Protein AF-A0A6B2LB15-F1 (afdb_monomer_lite)

Secondary structure (DSSP, 8-state):
--HHHHHHHHHHHHHTT----EE-SS-HHHHHHHHHHHHT--EE-S-GGGG-EEETTEEE---EESEEEEETTEEEEEPPPGGGS--S----EEP-SSPPPEESS---GGGHHHH-EEE-----TTHHHH--HHHHTHHHHHHHHHHTT--S-EEEEEEEEETTTTEEEEEEEEE---GGGGGGGG-HHHHHHHHHTT--PPTT--HHHHHHHHHHHHHHHHHHHHT--

Radius of gyration: 19.96 Å; chains: 1; bounding box: 50×43×58 Å

pLDDT: mean 91.08, std 9.0, range [46.91, 98.5]

Sequence (229 aa):
MPQAYSTIIGDIFRRLGVPVHYSFEADCDDSIFSFAYAYGGVILSEDTDMMSFVYQKKVVSVPLFADYQISSGKLVLVPPELSLVPKGPKRQKEIILPPPRTSEVPQTLLDVVSSKEYIRGSPSPLTKRLGNLHILVRPLRQAAYARLGVEGVVVEEFPVWNDETQQVEWRRSEVPPDEEMEGLLEDPEGAVEFFSKEVVRPEGVSEEQWGNHVWALKAIVFEIVSAVS

Structure (mmCIF, N/CA/C/O backbone):
data_AF-A0A6B2LB15-F1
#
_entry.id   AF-A0A6B2LB15-F1
#
loop_
_atom_site.group_PDB
_atom_site.id
_atom_site.type_symbol
_atom_site.label_atom_id
_atom_site.label_alt_id
_atom_site.label_comp_id
_atom_site.label_asym_id
_atom_site.label_entity_id
_atom_site.label_seq_id
_atom_site.pdbx_PDB_ins_code
_atom_site.Cartn_x
_atom_site.Cartn_y
_atom_site.Cartn_z
_atom_site.occupancy
_atom_site.B_iso_or_eq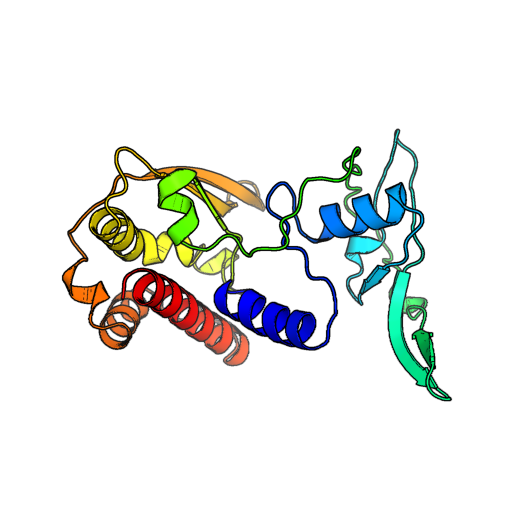uiv
_atom_site.auth_seq_id
_atom_site.auth_comp_id
_atom_site.auth_asym_id
_atom_site.auth_atom_id
_atom_site.pdbx_PDB_model_num
ATOM 1 N N . MET A 1 1 ? 0.429 4.415 -2.360 1.00 73.62 1 MET A N 1
ATOM 2 C CA . MET A 1 1 ? -0.933 4.474 -2.938 1.00 73.62 1 MET A CA 1
ATOM 3 C C . MET A 1 1 ? -1.894 3.732 -2.014 1.00 73.62 1 MET A C 1
ATOM 5 O O . MET A 1 1 ? -1.457 2.719 -1.476 1.00 73.62 1 MET A O 1
ATOM 9 N N . PRO A 1 2 ? -3.130 4.210 -1.773 1.00 81.06 2 PRO A N 1
ATOM 10 C CA . PRO A 1 2 ? -4.142 3.445 -1.038 1.00 81.06 2 PRO A CA 1
ATOM 11 C C . PRO A 1 2 ? -4.466 2.133 -1.748 1.00 81.06 2 PRO A C 1
ATOM 13 O O . PRO A 1 2 ? -4.444 2.074 -2.981 1.00 81.06 2 PRO A O 1
ATOM 16 N N . GLN A 1 3 ? -4.769 1.087 -0.988 1.00 82.31 3 GLN A N 1
ATOM 17 C CA . GLN A 1 3 ? -4.882 -0.252 -1.541 1.00 82.31 3 GLN A CA 1
ATOM 18 C C . GLN A 1 3 ? -6.150 -0.431 -2.378 1.00 82.31 3 GLN A C 1
ATOM 20 O O . GLN A 1 3 ? -6.078 -1.048 -3.441 1.00 82.31 3 GLN A O 1
ATOM 25 N N . ALA A 1 4 ? -7.288 0.120 -1.949 1.00 82.12 4 ALA A N 1
ATOM 26 C CA . ALA A 1 4 ? -8.538 0.021 -2.705 1.00 82.12 4 ALA A CA 1
ATOM 27 C C . ALA A 1 4 ? -8.378 0.473 -4.171 1.00 82.12 4 ALA A C 1
ATOM 29 O O . ALA A 1 4 ? -8.896 -0.163 -5.088 1.00 82.12 4 ALA A O 1
ATOM 30 N N . TYR A 1 5 ? -7.583 1.519 -4.413 1.00 83.75 5 TYR A N 1
ATOM 31 C CA . TYR A 1 5 ? -7.289 1.992 -5.765 1.00 83.75 5 TYR A CA 1
ATOM 32 C C . TYR A 1 5 ? -6.433 0.993 -6.567 1.00 83.75 5 TYR A C 1
ATOM 34 O O . TYR A 1 5 ? -6.734 0.732 -7.733 1.00 83.75 5 TYR A O 1
ATOM 42 N N . SER A 1 6 ? -5.430 0.361 -5.940 1.00 85.50 6 SER A N 1
ATOM 43 C CA . SER A 1 6 ? -4.664 -0.740 -6.553 1.00 85.50 6 SER A CA 1
ATOM 44 C C . SER A 1 6 ? -5.572 -1.901 -6.961 1.00 85.50 6 SER A C 1
ATOM 46 O O . SER A 1 6 ? -5.396 -2.489 -8.028 1.00 85.50 6 SER A O 1
ATOM 48 N N . THR A 1 7 ? -6.558 -2.230 -6.123 1.00 86.75 7 THR A N 1
ATOM 49 C CA . THR A 1 7 ? -7.531 -3.292 -6.394 1.00 86.75 7 THR A CA 1
ATOM 50 C C . THR A 1 7 ? -8.414 -2.946 -7.589 1.00 86.75 7 THR A C 1
ATOM 52 O O . THR A 1 7 ? -8.540 -3.766 -8.491 1.00 86.75 7 THR A O 1
ATOM 55 N N . ILE A 1 8 ? -8.949 -1.721 -7.663 1.00 89.00 8 ILE A N 1
ATOM 56 C CA . ILE A 1 8 ? -9.785 -1.276 -8.794 1.00 89.00 8 ILE A CA 1
ATOM 57 C C . ILE A 1 8 ? -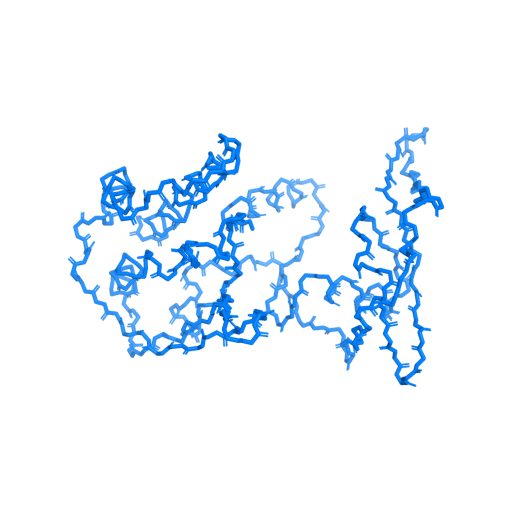9.023 -1.373 -10.120 1.00 89.00 8 ILE A C 1
ATOM 59 O O . ILE A 1 8 ? -9.550 -1.902 -11.099 1.00 89.00 8 ILE A O 1
ATOM 63 N N . ILE A 1 9 ? -7.777 -0.893 -10.164 1.00 90.31 9 ILE A N 1
ATOM 64 C CA . ILE A 1 9 ? -6.942 -0.999 -11.369 1.00 90.31 9 ILE A CA 1
ATOM 65 C C . ILE A 1 9 ? -6.701 -2.468 -11.724 1.00 90.31 9 ILE A C 1
ATOM 67 O O . ILE A 1 9 ? -6.870 -2.860 -12.880 1.00 90.31 9 ILE A O 1
ATOM 71 N N . GLY A 1 10 ? -6.345 -3.289 -10.735 1.00 92.00 10 GLY A N 1
ATOM 72 C CA . GLY A 1 10 ? -6.135 -4.717 -10.941 1.00 92.00 10 GLY A CA 1
ATOM 73 C C . GLY A 1 10 ? -7.377 -5.419 -11.494 1.00 92.00 10 GLY A C 1
ATOM 74 O O . GLY A 1 10 ? -7.271 -6.216 -12.420 1.00 92.00 10 GLY A O 1
ATOM 75 N N . ASP A 1 11 ? -8.569 -5.077 -11.009 1.00 91.00 11 ASP A N 1
ATOM 76 C CA . ASP A 1 11 ? -9.837 -5.621 -11.501 1.00 91.00 11 ASP A CA 1
ATOM 77 C C . ASP A 1 11 ? -10.094 -5.278 -12.964 1.00 91.00 11 ASP A C 1
ATOM 79 O O . ASP A 1 11 ? -10.548 -6.138 -13.723 1.00 91.00 11 ASP A O 1
ATOM 83 N N . ILE A 1 12 ? -9.792 -4.045 -13.377 1.00 94.75 12 ILE A N 1
ATOM 84 C CA . ILE A 1 12 ? -9.913 -3.625 -14.777 1.00 94.75 12 ILE A CA 1
ATOM 85 C C . ILE A 1 12 ? -9.016 -4.501 -15.659 1.00 94.75 12 ILE A C 1
ATOM 87 O O . ILE A 1 12 ? -9.492 -5.057 -16.648 1.00 94.75 12 ILE A O 1
ATOM 91 N N . PHE A 1 13 ? -7.752 -4.693 -15.277 1.00 94.44 13 PHE A N 1
ATOM 92 C CA . PHE A 1 13 ? -6.818 -5.544 -16.018 1.00 94.44 13 PHE A CA 1
ATOM 93 C C . PHE A 1 13 ? -7.255 -7.012 -16.053 1.00 94.44 13 PHE A C 1
ATOM 95 O O . PHE A 1 13 ? -7.300 -7.612 -17.129 1.00 94.44 13 PHE A O 1
ATOM 102 N N . ARG A 1 14 ? -7.671 -7.575 -14.914 1.00 93.88 14 ARG A N 1
ATOM 103 C CA . ARG A 1 14 ? -8.153 -8.962 -14.836 1.00 93.88 14 ARG A CA 1
ATOM 104 C C . ARG A 1 14 ? -9.385 -9.193 -15.709 1.00 93.88 14 ARG A C 1
ATOM 106 O O . ARG A 1 14 ? -9.457 -10.203 -16.404 1.00 93.88 14 ARG A O 1
ATOM 113 N N . ARG A 1 15 ? -10.325 -8.240 -15.753 1.00 94.69 15 ARG A N 1
ATOM 114 C CA . ARG A 1 15 ? -11.504 -8.295 -16.646 1.00 94.69 15 ARG A CA 1
ATOM 115 C C . ARG A 1 15 ? -11.133 -8.274 -18.128 1.00 94.69 15 ARG A C 1
ATOM 117 O O . ARG A 1 15 ? -11.892 -8.789 -18.943 1.00 94.69 15 ARG A O 1
ATOM 124 N N . LEU A 1 16 ? -9.979 -7.710 -18.472 1.00 95.06 16 LEU A N 1
ATOM 125 C CA . LEU A 1 16 ? -9.418 -7.720 -19.824 1.00 95.06 16 LEU A CA 1
ATOM 126 C C . LEU A 1 16 ? -8.530 -8.950 -20.096 1.00 95.06 16 LEU A C 1
ATOM 128 O O . LEU A 1 16 ? -7.918 -9.035 -21.158 1.00 95.06 16 LEU A O 1
ATOM 132 N N . GLY A 1 17 ? -8.462 -9.908 -19.165 1.00 95.06 17 GLY A N 1
ATOM 133 C CA . GLY A 1 17 ? -7.661 -11.126 -19.299 1.00 95.06 17 GLY A CA 1
ATOM 134 C C . GLY A 1 17 ? -6.167 -10.929 -19.036 1.00 95.06 17 GLY A C 1
ATOM 135 O O . GLY A 1 17 ? -5.374 -11.794 -19.400 1.00 95.06 17 GLY A O 1
ATOM 136 N N . VAL A 1 18 ? -5.772 -9.809 -18.423 1.00 93.44 18 VAL A N 1
ATOM 137 C CA . VAL A 1 18 ? -4.382 -9.538 -18.043 1.00 93.44 18 VAL A CA 1
ATOM 138 C C . VAL A 1 18 ? -4.134 -10.074 -16.625 1.00 93.44 18 VAL A C 1
ATOM 140 O O . VAL A 1 18 ? -4.847 -9.668 -15.703 1.00 93.44 18 VAL A O 1
ATOM 143 N N . PRO A 1 19 ? -3.146 -10.966 -16.420 1.00 94.56 19 PRO A N 1
ATOM 144 C CA . PRO A 1 19 ? -2.756 -11.416 -15.087 1.00 94.56 19 PRO A CA 1
ATOM 145 C C . PRO A 1 19 ? -2.252 -10.252 -14.233 1.00 94.56 19 PRO A C 1
ATOM 147 O O . PRO A 1 19 ? -1.465 -9.427 -14.698 1.00 94.56 19 PRO A O 1
ATOM 150 N N . VAL A 1 20 ? -2.688 -10.199 -12.977 1.00 94.56 20 VAL A N 1
ATOM 151 C CA . VAL A 1 20 ? -2.282 -9.171 -12.013 1.00 94.56 20 VAL A CA 1
ATOM 152 C C . VAL A 1 20 ? -1.777 -9.865 -10.764 1.00 94.56 20 VAL A C 1
ATOM 154 O O . VAL A 1 20 ? -2.454 -10.739 -10.231 1.00 94.56 20 VAL A O 1
ATOM 157 N N . HIS A 1 21 ? -0.605 -9.444 -10.299 1.00 94.12 21 HIS A N 1
ATOM 158 C CA . HIS A 1 21 ? 0.006 -9.932 -9.072 1.00 94.12 21 HIS A CA 1
ATOM 159 C C . HIS A 1 21 ? 0.232 -8.771 -8.101 1.00 94.12 21 HIS A C 1
ATOM 161 O O . HIS A 1 21 ? 0.647 -7.684 -8.499 1.00 94.12 21 HIS A O 1
ATOM 167 N N . TYR A 1 22 ? -0.016 -9.028 -6.823 1.00 90.69 22 TYR A N 1
ATOM 168 C CA . TYR A 1 22 ? 0.201 -8.122 -5.706 1.00 90.69 22 TYR A CA 1
ATOM 169 C C . TYR A 1 22 ? 1.392 -8.625 -4.888 1.00 90.69 22 TYR A C 1
ATOM 171 O O . TYR A 1 22 ? 1.394 -9.770 -4.418 1.00 90.69 22 TYR A O 1
ATOM 179 N N . SER A 1 23 ? 2.409 -7.779 -4.734 1.00 89.19 23 SER A N 1
ATOM 180 C CA . SER A 1 23 ? 3.562 -8.064 -3.879 1.00 89.19 23 SER A CA 1
ATOM 181 C C . SER A 1 23 ? 3.181 -7.950 -2.409 1.00 89.19 23 SER A C 1
ATOM 183 O O . SER A 1 23 ? 2.542 -6.979 -2.005 1.00 89.19 23 SER A O 1
ATOM 185 N N . PHE A 1 24 ? 3.583 -8.942 -1.616 1.00 84.31 24 PHE A N 1
ATOM 186 C CA . PHE A 1 24 ? 3.381 -8.936 -0.165 1.00 84.31 24 PHE A CA 1
ATOM 187 C C . PHE A 1 24 ? 4.626 -9.337 0.630 1.00 84.31 24 PHE A C 1
ATOM 189 O O . PHE A 1 24 ? 4.754 -8.958 1.786 1.00 84.31 24 PHE A O 1
ATOM 196 N N . GLU A 1 25 ? 5.536 -10.113 0.034 1.00 83.25 25 GLU A N 1
ATOM 197 C CA . GLU A 1 25 ? 6.765 -10.558 0.701 1.00 83.25 25 GLU A CA 1
ATOM 198 C C . GLU A 1 25 ? 7.908 -9.541 0.573 1.00 83.25 25 GLU A C 1
ATOM 200 O O . GLU A 1 25 ? 8.767 -9.454 1.445 1.00 83.25 25 GLU A O 1
ATOM 205 N N . ALA A 1 26 ? 7.914 -8.762 -0.508 1.00 85.69 26 ALA A N 1
ATOM 206 C CA . ALA A 1 26 ? 8.920 -7.748 -0.782 1.00 85.69 26 ALA A CA 1
ATOM 207 C C . ALA A 1 26 ? 8.279 -6.503 -1.401 1.00 85.69 26 ALA A C 1
ATOM 209 O O . ALA A 1 26 ? 7.118 -6.525 -1.819 1.00 85.69 26 ALA A O 1
ATOM 210 N N . ASP A 1 27 ? 9.063 -5.429 -1.489 1.00 85.62 27 ASP A N 1
ATOM 211 C CA . ASP A 1 27 ? 8.676 -4.226 -2.216 1.00 85.62 27 ASP A CA 1
ATOM 212 C C . ASP A 1 27 ? 8.331 -4.541 -3.685 1.00 85.62 27 ASP A C 1
ATOM 214 O O . ASP A 1 27 ? 8.817 -5.521 -4.269 1.00 85.62 27 ASP A O 1
ATOM 218 N N . CYS A 1 28 ? 7.453 -3.728 -4.278 1.00 88.44 28 CYS A N 1
ATOM 219 C CA . CYS A 1 28 ? 6.979 -3.933 -5.645 1.00 88.44 28 CYS A CA 1
ATOM 220 C C . CYS A 1 28 ? 8.145 -3.928 -6.641 1.00 88.44 28 CYS A C 1
ATOM 222 O O . CYS A 1 28 ? 8.219 -4.811 -7.497 1.00 88.44 28 CYS A O 1
ATOM 224 N N . ASP A 1 29 ? 9.096 -3.007 -6.476 1.00 89.94 29 ASP A N 1
ATOM 225 C CA . ASP A 1 29 ? 10.215 -2.853 -7.403 1.00 89.94 29 ASP A CA 1
ATOM 226 C C . ASP A 1 29 ? 11.159 -4.045 -7.339 1.00 89.94 29 ASP A C 1
ATOM 228 O O . ASP A 1 29 ? 11.565 -4.594 -8.366 1.00 89.94 29 ASP A O 1
ATOM 232 N N . ASP A 1 30 ? 11.452 -4.491 -6.119 1.00 90.44 30 ASP A N 1
ATOM 233 C CA . ASP A 1 30 ? 12.309 -5.645 -5.874 1.00 90.44 30 ASP A CA 1
ATOM 234 C C . ASP A 1 30 ? 11.654 -6.915 -6.434 1.00 90.44 30 ASP A C 1
ATOM 236 O O . ASP A 1 30 ? 12.316 -7.730 -7.077 1.00 90.44 30 ASP A O 1
ATOM 240 N N . SER A 1 31 ? 10.333 -7.049 -6.275 1.00 93.69 31 SER A N 1
ATOM 241 C CA . SER A 1 31 ? 9.559 -8.146 -6.859 1.00 93.69 31 SER A CA 1
ATOM 242 C C . SER A 1 31 ? 9.630 -8.122 -8.387 1.00 93.69 31 SER A C 1
ATOM 244 O O . SER A 1 31 ? 10.042 -9.108 -8.996 1.00 93.69 31 SER A O 1
ATOM 246 N N . ILE A 1 32 ? 9.281 -6.999 -9.021 1.00 94.56 32 ILE A N 1
ATOM 247 C CA . ILE A 1 32 ? 9.284 -6.847 -10.483 1.00 94.56 32 ILE A CA 1
ATOM 248 C C . ILE A 1 32 ? 10.666 -7.182 -11.050 1.00 94.56 32 ILE A C 1
ATOM 250 O O . ILE A 1 32 ? 10.770 -7.976 -11.990 1.00 94.56 32 ILE A O 1
ATOM 254 N N . PHE A 1 33 ? 11.728 -6.633 -10.455 1.00 94.12 33 PHE A N 1
ATOM 255 C CA . PHE A 1 33 ? 13.089 -6.892 -10.905 1.00 94.12 33 PHE A CA 1
ATOM 256 C C . PHE A 1 33 ? 13.480 -8.363 -10.736 1.00 94.12 33 PHE A C 1
ATOM 258 O O . PHE A 1 33 ? 14.010 -8.967 -11.672 1.00 94.12 33 PHE A O 1
ATOM 265 N N . SER A 1 34 ? 13.180 -8.971 -9.585 1.00 94.94 34 SER A N 1
ATOM 266 C CA . SER A 1 34 ? 13.452 -10.387 -9.327 1.00 94.94 34 SER A CA 1
ATOM 267 C C . SER A 1 34 ? 12.760 -11.317 -10.322 1.00 94.94 34 SER A C 1
ATOM 269 O O . SER A 1 34 ? 13.402 -12.232 -10.841 1.00 94.94 34 SER A O 1
ATOM 271 N N . PHE A 1 35 ? 11.484 -11.079 -10.640 1.00 96.38 35 PHE A N 1
ATOM 272 C CA . PHE A 1 35 ? 10.761 -11.859 -11.650 1.00 96.38 35 PHE A CA 1
ATOM 273 C C . PHE A 1 35 ? 11.340 -11.646 -13.054 1.00 96.38 35 PHE A C 1
ATOM 275 O O . PHE A 1 35 ? 11.599 -12.622 -13.761 1.00 96.38 35 PHE A O 1
ATOM 282 N N . ALA A 1 36 ? 11.593 -10.397 -13.456 1.00 95.31 36 ALA A N 1
ATOM 283 C CA . ALA A 1 36 ? 12.171 -10.099 -14.764 1.00 95.31 36 ALA A CA 1
ATOM 284 C C . ALA A 1 36 ? 13.541 -10.772 -14.938 1.00 95.31 36 ALA A C 1
ATOM 286 O O . ALA A 1 36 ? 13.797 -11.407 -15.960 1.00 95.31 36 ALA A O 1
ATOM 287 N N . TYR A 1 37 ? 14.400 -10.708 -13.923 1.00 94.56 37 TYR A N 1
ATOM 288 C CA . TYR A 1 37 ? 15.718 -11.330 -13.967 1.00 94.56 37 TYR A CA 1
ATOM 289 C C . TYR A 1 37 ? 15.641 -12.861 -13.993 1.00 94.56 37 TYR A C 1
ATOM 291 O O . TYR A 1 37 ? 16.291 -13.492 -14.826 1.00 94.56 37 TYR A O 1
ATOM 299 N N . ALA A 1 38 ? 14.840 -13.469 -13.112 1.00 95.75 38 ALA A N 1
ATOM 300 C CA . ALA A 1 38 ? 14.756 -14.925 -12.985 1.00 95.75 38 ALA A CA 1
ATOM 301 C C . ALA A 1 38 ? 14.153 -15.607 -14.222 1.00 95.75 38 ALA A C 1
ATOM 303 O O . ALA A 1 38 ? 14.546 -16.725 -14.554 1.00 95.75 38 ALA A O 1
ATOM 304 N N . TYR A 1 39 ? 13.221 -14.940 -14.907 1.00 96.06 39 TYR A N 1
ATOM 305 C CA . TYR A 1 39 ? 12.475 -15.516 -16.029 1.00 96.06 39 TYR A CA 1
ATOM 306 C C . TYR A 1 39 ? 12.842 -14.923 -17.396 1.00 96.06 39 TYR A C 1
ATOM 308 O O . TYR A 1 39 ? 12.195 -15.243 -18.391 1.00 96.06 39 TYR A O 1
ATOM 316 N N . GLY A 1 40 ? 13.876 -14.076 -17.474 1.00 94.75 40 GLY A N 1
ATOM 317 C CA . GLY A 1 40 ? 14.285 -13.428 -18.727 1.00 94.75 40 GLY A CA 1
ATOM 318 C C . GLY A 1 40 ? 13.238 -12.452 -19.278 1.00 94.75 40 GLY A C 1
ATOM 319 O O . GLY A 1 40 ? 13.101 -12.306 -20.492 1.00 94.75 40 GLY A O 1
ATOM 320 N N . GLY A 1 41 ? 12.469 -11.830 -18.385 1.00 94.06 41 GLY A N 1
ATOM 321 C CA . GLY A 1 41 ? 11.455 -10.836 -18.707 1.00 94.06 41 GLY A CA 1
ATOM 322 C C . GLY A 1 41 ? 12.033 -9.453 -19.006 1.00 94.06 41 GLY A C 1
ATOM 323 O O . GLY A 1 41 ? 13.239 -9.211 -18.948 1.00 94.06 41 GLY A O 1
ATOM 324 N N . VAL A 1 42 ? 11.127 -8.527 -19.312 1.00 94.00 42 VAL A N 1
ATOM 325 C CA . VAL A 1 42 ? 11.425 -7.110 -19.540 1.00 94.00 42 VAL A CA 1
ATOM 326 C C . VAL A 1 42 ? 10.563 -6.260 -18.614 1.00 94.00 42 VAL A C 1
ATOM 328 O O . VAL A 1 42 ? 9.450 -6.661 -18.275 1.00 94.00 42 VAL A O 1
ATOM 331 N N . ILE A 1 43 ? 11.066 -5.097 -18.211 1.00 93.62 43 ILE A N 1
ATOM 332 C CA . ILE A 1 43 ? 10.346 -4.152 -17.353 1.00 93.62 43 ILE A CA 1
ATOM 333 C C . ILE A 1 43 ? 9.860 -2.982 -18.206 1.00 93.62 43 ILE A C 1
ATOM 335 O O . ILE A 1 43 ? 10.628 -2.416 -18.983 1.00 93.62 43 ILE A O 1
ATOM 339 N N . LEU A 1 44 ? 8.594 -2.607 -18.032 1.00 93.50 44 LEU A N 1
ATOM 340 C CA . LEU A 1 44 ? 8.026 -1.357 -18.528 1.00 93.50 44 LEU A CA 1
ATOM 341 C C . LEU A 1 44 ? 7.770 -0.446 -17.323 1.00 93.50 44 LEU A C 1
ATOM 343 O O . LEU A 1 44 ? 6.840 -0.689 -16.557 1.00 93.50 44 LEU A O 1
ATOM 347 N N . SER A 1 45 ? 8.639 0.540 -17.122 1.00 90.69 45 SER A N 1
ATOM 348 C CA . SER A 1 45 ? 8.557 1.513 -16.036 1.00 90.69 45 SER A CA 1
ATOM 349 C C . SER A 1 45 ? 9.409 2.740 -16.362 1.00 90.69 45 SER A C 1
ATOM 351 O O . SER A 1 45 ? 10.546 2.612 -16.817 1.00 90.69 45 SER A O 1
ATOM 353 N N . GLU A 1 46 ? 8.885 3.930 -16.074 1.00 87.81 46 GLU A N 1
ATOM 354 C CA . GLU A 1 46 ? 9.678 5.167 -16.066 1.00 87.81 46 GLU A CA 1
ATOM 355 C C . GLU A 1 46 ? 10.496 5.324 -14.775 1.00 87.81 46 GLU A C 1
ATOM 357 O O . GLU A 1 46 ? 11.338 6.219 -14.671 1.00 87.81 46 GLU A O 1
ATOM 362 N N . ASP A 1 47 ? 10.277 4.451 -13.787 1.00 83.56 47 ASP A N 1
ATOM 363 C CA . ASP A 1 47 ? 10.995 4.516 -12.527 1.00 83.56 47 ASP A CA 1
ATOM 364 C C . ASP A 1 47 ? 12.455 4.090 -12.700 1.00 83.56 47 ASP A C 1
ATOM 366 O O . ASP A 1 47 ? 12.798 2.934 -12.976 1.00 83.56 47 ASP A O 1
ATOM 370 N N . THR A 1 48 ? 13.345 5.056 -12.497 1.00 78.06 48 THR A N 1
ATOM 371 C CA . THR A 1 48 ? 14.784 4.841 -12.594 1.00 78.06 48 THR A CA 1
ATOM 372 C C . THR A 1 48 ? 15.319 3.910 -11.504 1.00 78.06 48 THR A C 1
ATOM 374 O O . THR A 1 48 ? 16.455 3.438 -11.627 1.00 78.06 48 THR A O 1
ATOM 377 N N . ASP A 1 49 ? 14.595 3.667 -10.410 1.00 78.81 49 ASP A N 1
ATOM 378 C CA . ASP A 1 49 ? 15.037 2.774 -9.328 1.00 78.81 49 ASP A CA 1
ATOM 379 C C . ASP A 1 49 ? 15.119 1.308 -9.766 1.00 78.81 49 ASP A C 1
ATOM 381 O O . ASP A 1 49 ? 15.934 0.551 -9.236 1.00 78.81 49 ASP A O 1
ATOM 385 N N . MET A 1 50 ? 14.460 0.961 -10.874 1.00 81.94 50 MET A N 1
ATOM 386 C CA . MET A 1 50 ? 14.594 -0.330 -11.558 1.00 81.94 50 MET A CA 1
ATOM 387 C C . MET A 1 50 ? 15.978 -0.557 -12.199 1.00 81.94 50 MET A C 1
ATOM 389 O O . MET A 1 50 ? 16.277 -1.653 -12.671 1.00 81.94 50 MET A O 1
ATOM 393 N N . MET A 1 51 ? 16.846 0.462 -12.249 1.00 76.00 51 MET A N 1
ATOM 394 C CA . MET A 1 51 ? 18.123 0.415 -12.976 1.00 76.00 51 MET A CA 1
ATOM 395 C C . MET A 1 51 ? 19.329 -0.027 -12.129 1.00 76.00 51 MET A C 1
ATOM 397 O O . MET A 1 51 ? 20.457 0.004 -12.622 1.00 76.00 51 MET A O 1
ATOM 401 N N . SER A 1 52 ? 19.174 -0.351 -10.840 1.00 77.44 52 SER A N 1
ATOM 402 C CA . SER A 1 52 ? 20.330 -0.518 -9.936 1.00 77.44 52 SER A CA 1
ATOM 403 C C . SER A 1 52 ? 20.202 -1.684 -8.958 1.00 77.44 52 SER A C 1
ATOM 405 O O . SER A 1 52 ? 20.038 -1.493 -7.753 1.00 77.44 52 SER A O 1
ATOM 407 N N . PHE A 1 53 ? 20.395 -2.897 -9.482 1.00 83.94 53 PHE A N 1
ATOM 408 C CA . PHE A 1 53 ? 20.438 -4.129 -8.696 1.00 83.94 53 PHE A CA 1
ATOM 409 C C . PHE A 1 53 ? 21.786 -4.843 -8.811 1.00 83.94 53 PHE A C 1
ATOM 411 O O . PHE A 1 53 ? 22.480 -4.776 -9.832 1.00 83.94 53 PHE A O 1
ATOM 418 N N . VAL A 1 54 ? 22.158 -5.553 -7.749 1.00 85.81 54 VAL A N 1
ATOM 419 C CA . VAL A 1 54 ? 23.349 -6.398 -7.688 1.00 85.81 54 VAL A CA 1
ATOM 420 C C . VAL A 1 54 ? 22.985 -7.842 -7.372 1.00 85.81 54 VAL A C 1
ATOM 422 O O . VAL A 1 54 ? 22.123 -8.123 -6.546 1.00 85.81 54 VAL A O 1
ATOM 425 N N . TYR A 1 55 ? 23.699 -8.767 -8.005 1.00 86.06 55 TYR A N 1
ATOM 426 C CA . TYR A 1 55 ? 23.667 -10.192 -7.708 1.00 86.06 55 TYR A CA 1
ATOM 427 C C . TYR A 1 55 ? 25.096 -10.699 -7.560 1.00 86.06 55 TYR A C 1
ATOM 429 O O . TYR A 1 55 ? 25.930 -10.473 -8.439 1.00 86.06 55 TYR A O 1
ATOM 437 N N . GLN A 1 56 ? 25.414 -11.352 -6.439 1.00 86.00 56 GLN A N 1
ATOM 438 C CA . GLN A 1 56 ? 26.770 -11.851 -6.158 1.00 86.00 56 GLN A CA 1
ATOM 439 C C . GLN A 1 56 ? 27.858 -10.773 -6.355 1.00 86.00 56 GLN A C 1
ATOM 441 O O . GLN A 1 56 ? 28.903 -11.021 -6.961 1.00 86.00 56 GLN A O 1
ATOM 446 N N . LYS A 1 57 ? 27.602 -9.554 -5.856 1.00 84.50 57 LYS A N 1
ATOM 447 C CA . LYS A 1 57 ? 28.480 -8.370 -5.986 1.00 84.50 57 LYS A CA 1
ATOM 448 C C . LYS A 1 57 ? 28.717 -7.888 -7.426 1.00 84.50 57 LYS A C 1
ATOM 450 O O . LYS A 1 57 ? 29.634 -7.105 -7.664 1.00 84.50 57 LYS A O 1
ATOM 455 N N . LYS A 1 58 ? 27.913 -8.336 -8.391 1.00 84.69 58 LYS A N 1
ATOM 456 C CA . LYS A 1 58 ? 27.943 -7.861 -9.778 1.00 84.69 58 LYS A CA 1
ATOM 457 C C . LYS A 1 58 ? 26.674 -7.086 -10.076 1.00 84.69 58 LYS A C 1
ATOM 459 O O . LYS A 1 58 ? 25.590 -7.530 -9.714 1.00 84.69 58 LYS A O 1
ATOM 464 N N . VAL A 1 59 ? 26.815 -5.951 -10.754 1.00 85.25 59 VAL A N 1
ATOM 465 C CA . VAL A 1 59 ? 25.662 -5.213 -11.277 1.00 85.25 59 VAL A CA 1
ATOM 466 C C . VAL A 1 59 ? 24.970 -6.089 -12.312 1.00 85.25 59 VAL A C 1
ATOM 468 O O . VAL A 1 59 ? 25.614 -6.606 -13.228 1.00 85.25 59 VAL A O 1
ATOM 471 N N . VAL A 1 60 ? 23.668 -6.266 -12.139 1.00 86.88 60 VAL A N 1
ATOM 472 C CA . VAL A 1 60 ? 22.803 -6.970 -13.080 1.00 86.88 60 VAL A CA 1
ATOM 473 C C . VAL A 1 60 ? 21.805 -5.986 -13.668 1.00 86.88 60 VAL A C 1
ATOM 475 O O . VAL A 1 60 ? 21.460 -4.983 -13.050 1.00 86.88 60 VAL A O 1
ATOM 478 N N . SER A 1 61 ? 21.362 -6.263 -14.887 1.00 86.88 61 SER A N 1
ATOM 479 C CA . SER A 1 61 ? 20.362 -5.448 -15.569 1.00 86.88 61 SER A CA 1
ATOM 480 C C . SER A 1 61 ? 19.395 -6.347 -16.315 1.00 86.88 61 SER A C 1
ATOM 482 O O . SER A 1 61 ? 19.763 -7.438 -16.758 1.00 86.88 61 SER A O 1
ATOM 484 N N . VAL A 1 62 ? 18.168 -5.866 -16.440 1.00 88.69 62 VAL A N 1
ATOM 485 C CA . VAL A 1 62 ? 17.130 -6.431 -17.297 1.00 88.69 62 VAL A CA 1
ATOM 486 C C . VAL A 1 62 ? 16.733 -5.362 -18.316 1.00 88.69 62 VAL A C 1
ATOM 488 O O . VAL A 1 62 ? 16.924 -4.173 -18.039 1.00 88.69 62 VAL A O 1
ATOM 491 N N . PRO A 1 63 ? 16.215 -5.732 -19.500 1.00 91.25 63 PRO A N 1
ATOM 492 C CA . PRO A 1 63 ? 15.723 -4.743 -20.447 1.00 91.25 63 PRO A CA 1
ATOM 493 C C . PRO A 1 63 ? 14.624 -3.890 -19.804 1.00 91.25 63 PRO A C 1
ATOM 495 O O . PRO A 1 63 ? 13.611 -4.423 -19.350 1.00 91.25 63 PRO A O 1
ATOM 498 N N . LEU A 1 64 ? 14.850 -2.578 -19.767 1.00 90.62 64 LEU A N 1
ATOM 499 C CA . LEU A 1 64 ? 13.938 -1.584 -19.215 1.00 90.62 64 LEU A CA 1
ATOM 500 C C . LEU A 1 64 ? 13.448 -0.674 -20.341 1.00 90.62 64 LEU A C 1
ATOM 502 O O . LEU A 1 64 ? 14.243 -0.168 -21.135 1.00 90.62 64 LEU A O 1
ATOM 506 N N . PHE A 1 65 ? 12.142 -0.462 -20.382 1.00 92.75 65 PHE A N 1
ATOM 507 C CA . PHE A 1 65 ? 11.449 0.406 -21.322 1.00 92.75 65 PHE A CA 1
ATOM 508 C C . PHE A 1 65 ? 10.667 1.450 -20.531 1.00 92.75 65 PHE A C 1
ATOM 510 O O . PHE A 1 65 ? 10.108 1.123 -19.488 1.00 92.75 65 PHE A O 1
ATOM 517 N N . ALA A 1 66 ? 10.648 2.689 -21.013 1.00 91.69 66 ALA A N 1
ATOM 518 C CA . ALA A 1 66 ? 9.952 3.787 -20.343 1.00 91.69 66 ALA A CA 1
ATOM 519 C C . ALA A 1 66 ? 8.491 3.888 -20.789 1.00 91.69 66 ALA A C 1
ATOM 521 O O . ALA A 1 66 ? 7.626 4.217 -19.991 1.00 91.69 66 ALA A O 1
ATOM 522 N N . ASP A 1 67 ? 8.217 3.560 -22.051 1.00 93.88 67 ASP A N 1
ATOM 523 C CA . ASP A 1 67 ? 6.906 3.785 -22.653 1.00 93.88 67 ASP A CA 1
ATOM 524 C C . ASP A 1 67 ? 6.545 2.658 -23.635 1.00 93.88 67 ASP A C 1
ATOM 526 O O . ASP A 1 67 ? 7.331 1.740 -23.906 1.00 93.88 67 ASP A O 1
ATOM 530 N N . TYR A 1 68 ? 5.331 2.699 -24.164 1.00 95.19 68 TYR A N 1
ATOM 531 C CA . TYR A 1 68 ? 4.827 1.776 -25.157 1.00 95.19 68 TYR A CA 1
ATOM 532 C C . TYR A 1 68 ? 3.918 2.478 -26.164 1.00 95.19 68 TYR A C 1
ATOM 534 O O . TYR A 1 68 ? 3.221 3.444 -25.879 1.00 95.19 68 TYR A O 1
ATOM 542 N N . GLN A 1 69 ? 3.867 1.923 -27.367 1.00 96.56 69 GLN A N 1
ATOM 543 C CA . GLN A 1 69 ? 2.951 2.357 -28.412 1.00 96.56 69 GLN A CA 1
ATOM 544 C C . GLN A 1 69 ? 2.304 1.150 -29.084 1.00 96.56 69 GLN A C 1
ATOM 546 O O . GLN A 1 69 ? 2.892 0.069 -29.165 1.00 96.56 69 GLN A O 1
ATOM 551 N N . ILE A 1 70 ? 1.094 1.338 -29.609 1.00 95.75 70 ILE A N 1
ATOM 552 C CA . ILE A 1 70 ? 0.442 0.337 -30.452 1.00 95.75 70 ILE A CA 1
ATOM 553 C C . ILE A 1 70 ? 0.672 0.717 -31.911 1.00 95.75 70 ILE A C 1
ATOM 555 O O . ILE A 1 70 ? 0.133 1.707 -32.399 1.00 95.75 70 ILE A O 1
ATOM 559 N N . SER A 1 71 ? 1.463 -0.082 -32.624 1.00 95.62 71 SER A N 1
ATOM 560 C CA . SER A 1 71 ? 1.733 0.106 -34.049 1.00 95.62 71 SER A CA 1
ATOM 561 C C . SER A 1 71 ? 1.338 -1.142 -34.822 1.00 95.62 71 SER A C 1
ATOM 563 O O . SER A 1 71 ? 1.797 -2.245 -34.528 1.00 95.62 71 SER A O 1
ATOM 565 N N . SER A 1 72 ? 0.459 -0.980 -35.815 1.00 94.38 72 SER A N 1
ATOM 566 C CA . SER A 1 72 ? -0.038 -2.086 -36.651 1.00 94.38 72 SER A CA 1
ATOM 567 C C . SER A 1 72 ? -0.616 -3.259 -35.837 1.00 94.38 72 SER A C 1
ATOM 569 O O . SER A 1 72 ? -0.357 -4.423 -36.138 1.00 94.38 72 SER A O 1
ATOM 571 N N . GLY A 1 73 ? -1.357 -2.950 -34.766 1.00 93.31 73 GLY A N 1
ATOM 572 C CA . GLY A 1 73 ? -1.954 -3.951 -33.871 1.00 93.31 73 GLY A CA 1
ATOM 573 C C . GLY A 1 73 ? -0.955 -4.681 -32.967 1.00 93.31 73 GLY A C 1
ATOM 574 O O . GLY A 1 73 ? -1.318 -5.676 -32.347 1.00 93.31 73 GLY A O 1
ATOM 575 N N . LYS A 1 74 ? 0.297 -4.216 -32.891 1.00 93.00 74 LYS A N 1
ATOM 576 C CA . LYS A 1 74 ? 1.339 -4.785 -32.033 1.00 93.00 74 LYS A CA 1
ATOM 577 C C . LYS A 1 74 ? 1.760 -3.788 -30.966 1.00 93.00 74 LYS A C 1
ATOM 579 O O . LYS A 1 74 ? 1.882 -2.597 -31.247 1.00 93.00 74 LYS A O 1
ATOM 584 N N . LEU A 1 75 ? 2.030 -4.303 -29.772 1.00 92.69 75 LEU A N 1
ATOM 585 C CA . LEU A 1 75 ? 2.705 -3.560 -28.718 1.00 92.69 75 LEU A CA 1
ATOM 586 C C . LEU A 1 75 ? 4.177 -3.379 -29.099 1.00 92.69 75 LEU A C 1
ATOM 588 O O . LEU A 1 75 ? 4.874 -4.353 -29.384 1.00 92.69 75 LEU A O 1
ATOM 592 N N . VAL A 1 76 ? 4.641 -2.136 -29.109 1.00 95.69 76 VAL A N 1
ATOM 593 C CA . VAL A 1 76 ? 6.036 -1.767 -29.338 1.00 95.69 76 VAL A CA 1
ATOM 594 C C . VAL A 1 76 ? 6.514 -1.016 -28.107 1.00 95.69 76 VAL A C 1
ATOM 596 O O . VAL A 1 76 ? 5.962 0.028 -27.775 1.00 95.69 76 VAL A O 1
ATOM 599 N N . LEU A 1 77 ? 7.528 -1.554 -27.435 1.00 95.25 77 LEU A N 1
ATOM 600 C CA . LEU A 1 77 ? 8.119 -0.928 -26.258 1.00 95.25 77 LEU A CA 1
ATOM 601 C C . LEU A 1 77 ? 9.138 0.136 -26.677 1.00 95.25 77 LEU A C 1
ATOM 603 O O . LEU A 1 77 ? 9.896 -0.058 -27.633 1.00 95.25 77 LEU A O 1
ATOM 607 N N . VAL A 1 78 ? 9.151 1.254 -25.961 1.00 94.12 78 VAL A N 1
ATOM 608 C CA . VAL A 1 78 ? 9.993 2.420 -26.231 1.00 94.12 78 VAL A CA 1
ATOM 609 C C . VAL A 1 78 ? 11.079 2.499 -25.153 1.00 94.12 78 VAL A C 1
ATOM 611 O O . VAL A 1 78 ? 10.765 2.520 -23.959 1.00 94.12 78 VAL A O 1
ATOM 614 N N . PRO A 1 79 ? 12.368 2.486 -25.536 1.00 89.88 79 PRO A N 1
ATOM 615 C CA . PRO A 1 79 ? 13.457 2.562 -24.570 1.00 89.88 79 PRO A CA 1
ATOM 616 C C . PRO A 1 79 ? 13.469 3.928 -23.861 1.00 89.88 79 PRO A C 1
ATOM 618 O O . PRO A 1 79 ? 13.030 4.918 -24.449 1.00 89.88 79 PRO A O 1
ATOM 621 N N . PRO A 1 80 ? 13.999 4.007 -22.628 1.00 85.81 80 PRO A N 1
ATOM 622 C CA . PRO A 1 80 ? 14.147 5.276 -21.925 1.00 85.81 80 PRO A CA 1
ATOM 623 C C . PRO A 1 80 ? 15.077 6.227 -22.683 1.00 85.81 80 PRO A C 1
ATOM 625 O O . PRO A 1 80 ? 16.050 5.803 -23.317 1.00 85.81 80 PRO A O 1
ATOM 628 N N . GLU A 1 81 ? 14.827 7.532 -22.568 1.00 80.75 81 GLU A N 1
ATOM 629 C CA . GLU A 1 81 ? 15.800 8.527 -23.010 1.00 80.75 81 GLU A CA 1
ATOM 630 C C . GLU A 1 81 ? 17.112 8.366 -22.224 1.00 80.75 81 GLU A C 1
ATOM 632 O O . GLU A 1 81 ? 17.112 8.202 -21.004 1.00 80.75 81 GLU A O 1
ATOM 637 N N . LEU A 1 82 ? 18.260 8.452 -22.906 1.00 66.75 82 LEU A N 1
ATOM 638 C CA . LEU A 1 82 ? 19.592 8.291 -22.292 1.00 66.75 82 LEU A CA 1
ATOM 639 C C . LEU A 1 82 ? 19.869 9.293 -21.150 1.00 66.75 82 LEU A C 1
ATOM 641 O O . LEU A 1 82 ? 20.759 9.072 -20.329 1.00 66.75 82 LEU A O 1
ATOM 645 N N . SER A 1 83 ? 19.119 10.394 -21.099 1.00 60.00 83 SER A N 1
ATOM 646 C CA . SER A 1 83 ? 19.126 11.405 -20.036 1.00 60.00 83 SER A CA 1
ATOM 647 C C . SER A 1 83 ? 18.579 10.890 -18.698 1.00 60.00 83 SER A C 1
ATOM 649 O O . SER A 1 83 ? 18.964 11.425 -17.659 1.00 60.00 83 SER A O 1
ATOM 651 N N . LEU A 1 84 ? 17.737 9.850 -18.714 1.00 54.28 84 LEU A N 1
ATOM 652 C CA . LEU A 1 84 ? 17.130 9.233 -17.532 1.00 54.28 84 LEU A CA 1
ATOM 653 C C . LEU A 1 84 ? 18.056 8.220 -16.847 1.00 54.28 84 LEU A C 1
ATOM 655 O O . LEU A 1 84 ? 17.732 7.742 -15.763 1.00 54.28 84 LEU A O 1
ATOM 659 N N . VAL A 1 85 ? 19.221 7.911 -17.436 1.00 57.62 85 VAL A N 1
ATOM 660 C CA . VAL A 1 85 ? 20.236 7.075 -16.784 1.00 57.62 85 VAL A CA 1
ATOM 661 C C . VAL A 1 85 ? 20.854 7.874 -15.626 1.00 57.62 85 VAL A C 1
ATOM 663 O O . VAL A 1 85 ? 21.513 8.893 -15.866 1.00 57.62 85 VAL A O 1
ATOM 666 N N . PRO A 1 86 ? 20.668 7.446 -14.367 1.00 54.56 86 PRO A N 1
ATOM 667 C CA . PRO A 1 86 ? 21.080 8.210 -13.198 1.00 54.56 86 PRO A CA 1
ATOM 668 C C . PRO A 1 86 ? 22.580 8.508 -13.207 1.00 54.56 86 PRO A C 1
ATOM 670 O O . PRO A 1 86 ? 23.418 7.606 -13.223 1.00 54.56 86 PRO A O 1
ATOM 673 N N . LYS A 1 87 ? 22.936 9.794 -13.147 1.00 48.66 87 LYS A N 1
ATOM 674 C CA . LYS A 1 87 ? 24.323 10.254 -13.003 1.00 48.66 87 LYS A CA 1
ATOM 675 C C . LYS A 1 87 ? 24.695 10.318 -11.520 1.00 48.66 87 LYS A C 1
ATOM 677 O O . LYS A 1 87 ? 24.771 11.397 -10.944 1.00 48.66 87 LYS A O 1
ATOM 682 N N . GLY A 1 88 ? 24.887 9.172 -10.874 1.00 53.19 88 GLY A N 1
ATOM 683 C CA . GLY A 1 88 ? 25.318 9.126 -9.475 1.00 53.19 88 GLY A CA 1
ATOM 684 C C . GLY A 1 88 ? 25.343 7.713 -8.893 1.00 53.19 88 GLY A C 1
ATOM 685 O O . GLY A 1 88 ? 24.772 6.800 -9.491 1.00 53.19 88 GLY A O 1
ATOM 686 N N . PRO A 1 89 ? 26.005 7.504 -7.740 1.00 46.91 89 PRO A N 1
ATOM 687 C CA . PRO A 1 89 ? 25.981 6.220 -7.056 1.00 46.91 89 PRO A CA 1
ATOM 688 C C . PRO A 1 89 ? 24.566 5.967 -6.526 1.00 46.91 89 PRO A C 1
ATOM 690 O O . PRO A 1 89 ? 24.179 6.489 -5.482 1.00 46.91 89 PRO A O 1
ATOM 693 N N . LYS A 1 90 ? 23.770 5.183 -7.258 1.00 60.00 90 LYS A N 1
ATOM 694 C CA . LYS A 1 90 ? 22.506 4.670 -6.731 1.00 60.00 90 LYS A CA 1
ATOM 695 C C . LYS A 1 90 ? 22.777 3.672 -5.614 1.00 60.00 90 LYS A C 1
ATOM 697 O O . LYS A 1 90 ? 23.754 2.921 -5.661 1.00 60.00 90 LYS A O 1
ATOM 702 N N . ARG A 1 91 ? 21.892 3.660 -4.615 1.00 65.25 91 ARG A N 1
ATOM 703 C CA . ARG A 1 91 ? 21.839 2.603 -3.604 1.00 65.25 91 ARG A CA 1
ATOM 704 C C . ARG A 1 91 ? 21.673 1.278 -4.350 1.00 65.25 91 ARG A C 1
ATOM 706 O O . ARG A 1 91 ? 20.635 1.043 -4.954 1.00 65.25 91 ARG A O 1
ATOM 713 N N . GLN A 1 92 ? 22.721 0.460 -4.366 1.00 74.94 92 GLN A N 1
ATOM 714 C CA . GLN A 1 92 ? 22.678 -0.852 -5.002 1.00 74.94 92 GLN A CA 1
ATOM 715 C C . GLN A 1 92 ? 21.821 -1.772 -4.134 1.00 74.94 92 GLN A C 1
ATOM 717 O O . GLN A 1 92 ? 22.174 -2.022 -2.980 1.00 74.94 92 GLN A O 1
ATOM 722 N N . LYS A 1 93 ? 20.690 -2.235 -4.671 1.00 83.56 93 LYS A N 1
ATOM 723 C CA . LYS A 1 93 ? 19.830 -3.216 -4.002 1.00 83.56 93 LYS A CA 1
ATOM 724 C C . LYS A 1 93 ? 20.280 -4.629 -4.359 1.00 83.56 93 LYS A C 1
ATOM 726 O O . LYS A 1 93 ? 20.602 -4.901 -5.514 1.00 83.56 93 LYS A O 1
ATOM 731 N N . GLU A 1 94 ? 20.329 -5.526 -3.383 1.00 89.75 94 GLU A N 1
ATOM 732 C CA . GLU A 1 94 ? 20.559 -6.943 -3.665 1.00 89.75 94 GLU A CA 1
ATOM 733 C C . GLU A 1 94 ? 19.281 -7.556 -4.238 1.00 89.75 94 GLU A C 1
ATOM 735 O O . GLU A 1 94 ? 18.193 -7.333 -3.713 1.00 89.75 94 GLU A O 1
ATOM 740 N N . ILE A 1 95 ? 19.404 -8.295 -5.340 1.00 90.31 95 ILE A N 1
ATOM 741 C CA . ILE A 1 95 ? 18.259 -8.989 -5.927 1.00 90.31 95 ILE A CA 1
ATOM 742 C C . ILE A 1 95 ? 17.790 -10.132 -5.017 1.00 90.31 95 ILE A C 1
ATOM 744 O O . ILE A 1 95 ? 18.602 -10.893 -4.488 1.00 90.31 95 ILE A O 1
ATOM 748 N N . ILE A 1 96 ? 16.474 -10.298 -4.889 1.00 92.69 96 ILE A N 1
ATOM 749 C CA . ILE A 1 96 ? 15.864 -11.380 -4.112 1.00 92.69 96 ILE A CA 1
ATOM 750 C C . ILE A 1 96 ? 15.720 -12.610 -5.015 1.00 92.69 96 ILE A C 1
ATOM 752 O O . ILE A 1 96 ? 14.968 -12.579 -5.992 1.00 92.69 96 ILE A O 1
ATOM 756 N N . LEU A 1 97 ? 16.459 -13.683 -4.720 1.00 92.81 97 LEU A N 1
ATOM 757 C CA . LEU A 1 97 ? 16.378 -14.952 -5.449 1.00 92.81 97 LEU A CA 1
ATOM 758 C C . LEU A 1 97 ? 16.232 -16.136 -4.476 1.00 92.81 97 LEU A C 1
ATOM 760 O O . LEU A 1 97 ? 17.051 -16.252 -3.561 1.00 92.81 97 LEU A O 1
ATOM 764 N N . PRO A 1 98 ? 15.258 -17.048 -4.684 1.00 94.88 98 PRO A N 1
ATOM 765 C CA . PRO A 1 98 ? 14.232 -17.048 -5.745 1.00 94.88 98 PRO A CA 1
ATOM 766 C C . PRO A 1 98 ? 13.296 -15.823 -5.670 1.00 94.88 98 PRO A C 1
ATOM 768 O O . PRO A 1 98 ? 13.285 -15.160 -4.634 1.00 94.88 98 PRO A O 1
ATOM 771 N N . PRO A 1 99 ? 12.553 -15.487 -6.749 1.00 95.69 99 PRO A N 1
ATOM 772 C CA . PRO A 1 99 ? 11.642 -14.347 -6.722 1.00 95.69 99 PRO A CA 1
ATOM 773 C C . PRO A 1 99 ? 10.691 -14.408 -5.517 1.00 95.69 99 PRO A C 1
ATOM 775 O O . PRO A 1 99 ? 10.208 -15.501 -5.199 1.00 95.69 99 PRO A O 1
ATOM 778 N N . PRO A 1 100 ? 10.429 -13.266 -4.851 1.00 94.50 100 PRO A N 1
ATOM 779 C CA . PRO A 1 100 ? 9.555 -13.219 -3.683 1.00 94.50 100 PRO A CA 1
ATOM 780 C C . PRO A 1 100 ? 8.142 -13.658 -4.066 1.00 94.50 100 PRO A C 1
ATOM 782 O O . PRO A 1 100 ? 7.721 -13.510 -5.217 1.00 94.50 100 PRO A O 1
ATOM 785 N N . ARG A 1 101 ? 7.379 -14.203 -3.118 1.00 93.38 101 ARG A N 1
ATOM 786 C CA . ARG A 1 101 ? 6.012 -14.628 -3.416 1.00 93.38 101 ARG A CA 1
ATOM 787 C C . ARG A 1 101 ? 5.114 -13.421 -3.668 1.00 93.38 101 ARG A C 1
ATOM 789 O O . ARG A 1 101 ? 5.216 -12.373 -3.028 1.00 93.38 101 ARG A O 1
ATOM 796 N N . THR A 1 102 ? 4.195 -13.618 -4.601 1.00 93.62 102 THR A N 1
ATOM 797 C CA . THR A 1 102 ? 3.134 -12.674 -4.945 1.00 93.62 102 THR A CA 1
ATOM 798 C C . THR A 1 102 ? 1.794 -13.398 -4.927 1.00 93.62 102 THR A C 1
ATOM 800 O O . THR A 1 102 ? 1.735 -14.629 -4.894 1.00 93.62 102 THR A O 1
ATOM 803 N N . SER A 1 103 ? 0.706 -12.636 -4.905 1.00 90.12 103 SER A N 1
ATOM 804 C CA . SER A 1 103 ? -0.658 -13.163 -4.895 1.00 90.12 103 SER A CA 1
ATOM 805 C C . SER A 1 103 ? -1.451 -12.585 -6.059 1.00 90.12 103 SER A C 1
ATOM 807 O O . SER A 1 103 ? -1.310 -11.410 -6.366 1.00 90.12 103 SER A O 1
ATOM 809 N N . GLU A 1 104 ? -2.320 -13.372 -6.688 1.00 90.06 104 GLU A N 1
ATOM 810 C CA . GLU A 1 104 ? -3.294 -12.858 -7.671 1.00 90.06 104 GLU A CA 1
ATOM 811 C C . GLU A 1 104 ? -4.502 -12.172 -7.004 1.00 90.06 104 GLU A C 1
ATOM 813 O O . GLU A 1 104 ? -5.353 -11.566 -7.661 1.00 90.06 104 GLU A O 1
ATOM 818 N N . VAL A 1 105 ? -4.578 -12.273 -5.675 1.00 85.94 105 VAL A N 1
ATOM 819 C CA . VAL A 1 105 ? -5.604 -11.668 -4.829 1.00 85.94 105 VAL A CA 1
ATOM 820 C C . VAL A 1 105 ? -4.954 -10.564 -3.986 1.00 85.94 105 VAL A C 1
ATOM 822 O O . VAL A 1 105 ? -3.926 -10.825 -3.350 1.00 85.94 105 VAL A O 1
ATOM 825 N N . PRO A 1 106 ? -5.511 -9.341 -3.967 1.00 84.62 106 PRO A N 1
ATOM 826 C CA . PRO A 1 106 ? -4.981 -8.262 -3.138 1.00 84.62 106 PRO A CA 1
ATOM 827 C C . PRO A 1 106 ? -5.161 -8.588 -1.651 1.00 84.62 106 PRO A C 1
ATOM 829 O O . PRO A 1 106 ? -6.212 -9.083 -1.262 1.00 84.62 106 PRO A O 1
ATOM 832 N N . GLN A 1 107 ? -4.170 -8.255 -0.817 1.00 81.38 107 GLN A N 1
ATOM 833 C CA . GLN A 1 107 ? -4.233 -8.478 0.635 1.00 81.38 107 GLN A CA 1
ATOM 834 C C . GLN A 1 107 ? -5.117 -7.451 1.342 1.00 81.38 107 GLN A C 1
ATOM 836 O O . GLN A 1 107 ? -4.624 -6.421 1.780 1.00 81.38 107 GLN A O 1
ATOM 841 N N . THR A 1 108 ? -6.418 -7.646 1.414 1.00 84.88 108 THR A N 1
ATOM 842 C CA . THR A 1 108 ? -7.387 -6.748 2.058 1.00 84.88 108 THR A CA 1
ATOM 843 C C . THR A 1 108 ? -7.287 -6.727 3.592 1.00 84.88 108 THR A C 1
ATOM 845 O O . THR A 1 108 ? -6.518 -7.472 4.196 1.00 84.88 108 THR A O 1
ATOM 848 N N . LEU A 1 109 ? -8.087 -5.876 4.248 1.00 86.00 109 LEU A N 1
ATOM 849 C CA . LEU A 1 109 ? -8.238 -5.909 5.708 1.00 86.00 109 LEU A CA 1
ATOM 850 C C . LEU A 1 109 ? -8.814 -7.250 6.202 1.00 86.00 109 LEU A C 1
ATOM 852 O O . LEU A 1 109 ? -8.463 -7.696 7.287 1.00 86.00 109 LEU A O 1
ATOM 856 N N . LEU A 1 110 ? -9.649 -7.922 5.402 1.00 85.88 110 LEU A N 1
ATOM 857 C CA . LEU A 1 110 ? -10.240 -9.215 5.767 1.00 85.88 110 LEU A CA 1
ATOM 858 C C . LEU A 1 110 ? -9.186 -10.313 5.942 1.00 85.88 110 LEU A C 1
ATOM 860 O O . LEU A 1 110 ? -9.364 -11.213 6.761 1.00 85.88 110 LEU A O 1
ATOM 864 N N . ASP A 1 111 ? -8.060 -10.220 5.232 1.00 86.31 111 ASP A N 1
ATOM 865 C CA . ASP A 1 111 ? -6.983 -11.204 5.342 1.00 86.31 111 ASP A CA 1
ATOM 866 C C . ASP A 1 111 ? -6.365 -11.226 6.750 1.00 86.31 111 ASP A C 1
ATOM 868 O O . ASP A 1 111 ? -5.925 -12.287 7.204 1.00 86.31 111 ASP A O 1
ATOM 872 N N . VAL A 1 112 ? -6.445 -10.105 7.486 1.00 87.94 112 VAL A N 1
ATOM 873 C CA . VAL A 1 112 ? -5.981 -9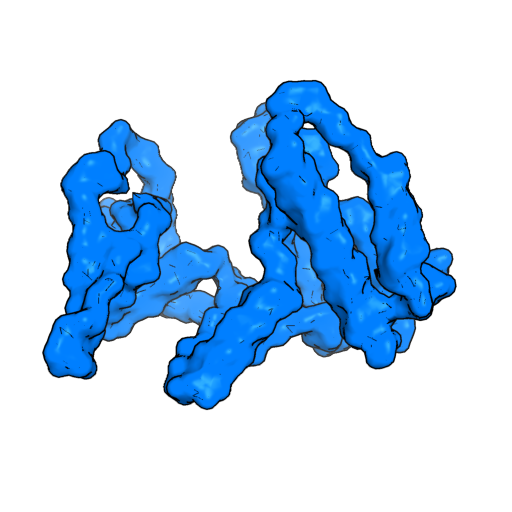.967 8.879 1.00 87.94 112 VAL A CA 1
ATOM 874 C C . VAL A 1 112 ? -6.664 -10.965 9.813 1.00 87.94 112 VAL A C 1
ATOM 876 O O . VAL A 1 112 ? -6.043 -11.421 10.774 1.00 87.94 112 VAL A O 1
ATOM 879 N N . VAL A 1 113 ? -7.910 -11.360 9.525 1.00 88.50 113 VAL A N 1
ATOM 880 C CA . VAL A 1 113 ? -8.636 -12.368 10.317 1.00 88.50 113 VAL A CA 1
ATOM 881 C C . VAL A 1 113 ? -7.841 -13.670 10.395 1.00 88.50 113 VAL A C 1
ATOM 883 O O . VAL A 1 113 ? -7.751 -14.275 11.465 1.00 88.50 113 VAL A O 1
ATO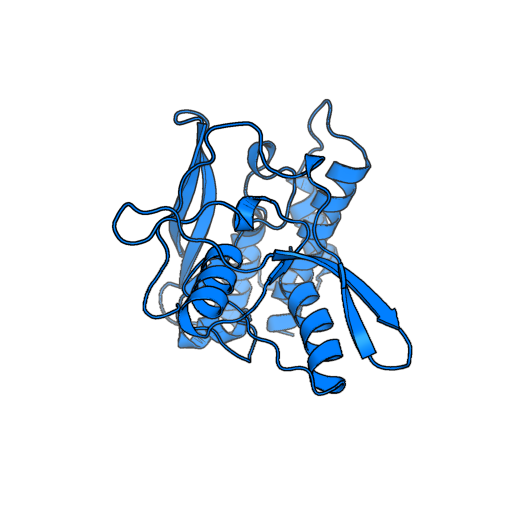M 886 N N . SER A 1 114 ? -7.219 -14.060 9.281 1.00 88.00 114 SER A N 1
ATOM 887 C CA . SER A 1 114 ? -6.435 -15.289 9.170 1.00 88.00 114 SER A CA 1
ATOM 888 C C . SER A 1 114 ? -4.944 -15.087 9.445 1.00 88.00 114 SER A C 1
ATOM 890 O O . SER A 1 114 ? -4.344 -15.905 10.140 1.00 88.00 114 SER A O 1
ATOM 892 N N . SER A 1 115 ? -4.342 -14.011 8.929 1.00 89.56 115 SER A N 1
ATOM 893 C CA . SER A 1 115 ? -2.893 -13.795 8.990 1.00 89.56 115 SER A CA 1
ATOM 894 C C . SER A 1 115 ? -2.430 -13.189 10.310 1.00 89.56 115 SER A C 1
ATOM 896 O O . SER A 1 115 ? -1.285 -13.398 10.697 1.00 89.56 115 SER A O 1
ATOM 898 N N . LYS A 1 116 ? -3.298 -12.422 10.987 1.00 93.69 116 LYS A N 1
ATOM 899 C CA . LYS A 1 116 ? -2.938 -11.540 12.112 1.00 93.69 116 LYS A CA 1
ATOM 900 C C . LYS A 1 116 ? -1.823 -10.548 11.764 1.00 93.69 116 LYS A C 1
ATOM 902 O O . LYS A 1 116 ? -1.131 -10.062 12.653 1.00 93.69 116 LYS A O 1
ATOM 907 N N . GLU A 1 117 ? -1.671 -10.213 10.485 1.00 93.00 117 GLU A N 1
ATOM 908 C CA . GLU A 1 117 ? -0.654 -9.291 9.981 1.00 93.00 117 GLU A CA 1
ATOM 909 C C . GLU A 1 117 ? -1.298 -8.210 9.115 1.00 93.00 117 GLU A C 1
ATOM 911 O O . GLU A 1 117 ? -2.049 -8.506 8.183 1.00 93.00 117 GLU A O 1
ATOM 916 N N . TYR A 1 118 ? -0.970 -6.951 9.399 1.00 93.00 118 TYR A N 1
ATOM 917 C CA . TYR A 1 118 ? -1.391 -5.794 8.619 1.00 93.00 118 TYR A CA 1
ATOM 918 C C . TYR A 1 118 ? -0.178 -4.919 8.289 1.00 93.00 118 TYR A C 1
ATOM 920 O O . TYR A 1 118 ? 0.213 -4.020 9.037 1.00 93.00 118 TYR A O 1
ATOM 928 N N . ILE A 1 119 ? 0.436 -5.210 7.144 1.00 90.94 119 ILE A N 1
ATOM 929 C CA . ILE A 1 119 ? 1.643 -4.534 6.660 1.00 90.94 119 ILE A CA 1
ATOM 930 C C . ILE A 1 119 ? 1.247 -3.592 5.529 1.00 90.94 119 ILE A C 1
ATOM 932 O O . ILE A 1 119 ? 0.632 -4.019 4.547 1.00 90.94 119 ILE A O 1
ATOM 936 N N . ARG A 1 120 ? 1.570 -2.301 5.644 1.00 89.25 120 ARG A N 1
ATOM 937 C CA . ARG A 1 120 ? 1.270 -1.314 4.593 1.00 89.25 120 ARG A CA 1
ATOM 938 C C . ARG A 1 120 ? 2.404 -0.323 4.408 1.00 89.25 120 ARG A C 1
ATOM 940 O O . ARG A 1 120 ? 3.079 0.067 5.354 1.00 89.25 120 ARG A O 1
ATOM 947 N N . GLY A 1 121 ? 2.560 0.141 3.170 1.00 89.31 121 GLY A N 1
ATOM 948 C CA . GLY A 1 121 ? 3.416 1.278 2.853 1.00 89.31 121 GLY A CA 1
ATOM 949 C C . GLY A 1 121 ? 2.842 2.599 3.373 1.00 89.31 121 GLY A C 1
ATOM 950 O O . GLY A 1 121 ? 2.017 2.645 4.288 1.00 89.31 121 GLY A O 1
ATOM 951 N N . SER A 1 122 ? 3.263 3.709 2.766 1.00 89.50 122 SER A N 1
ATOM 952 C CA . SER A 1 122 ? 2.692 5.017 3.075 1.00 89.50 122 SER A CA 1
ATOM 953 C C . SER A 1 122 ? 1.986 5.624 1.865 1.00 89.50 122 SER A C 1
ATOM 955 O O . SER A 1 122 ? 2.616 5.818 0.825 1.00 89.50 122 SER A O 1
ATOM 957 N N . PRO A 1 123 ? 0.680 5.927 1.947 1.00 90.25 123 PRO A N 1
ATOM 958 C CA . PRO A 1 123 ? -0.071 6.429 0.801 1.00 90.25 123 PRO A CA 1
ATOM 959 C C . PRO A 1 123 ? -0.002 7.953 0.628 1.00 90.25 123 PRO A C 1
ATOM 961 O O . PRO A 1 123 ? -0.694 8.479 -0.235 1.00 90.25 123 PRO A O 1
ATOM 964 N N . SER A 1 124 ? 0.812 8.658 1.419 1.00 93.75 124 SER A N 1
ATOM 965 C CA . SER A 1 124 ? 0.861 10.121 1.454 1.00 93.75 124 SER A CA 1
ATOM 966 C C . SER A 1 124 ? 2.243 10.660 1.045 1.00 93.75 124 SER A C 1
ATOM 968 O O . SER A 1 124 ? 3.258 10.158 1.527 1.00 93.75 124 SER A O 1
ATOM 970 N N . PRO A 1 125 ? 2.315 11.743 0.247 1.00 91.38 125 PRO A N 1
ATOM 971 C CA . PRO A 1 125 ? 3.585 12.408 -0.057 1.00 91.38 125 PRO A CA 1
ATOM 972 C C . PRO A 1 125 ? 4.162 13.171 1.149 1.00 91.38 125 PRO A C 1
ATOM 974 O O . PRO A 1 125 ? 5.318 13.587 1.136 1.00 91.38 125 PRO A O 1
ATOM 977 N N . LEU A 1 126 ? 3.367 13.368 2.206 1.00 95.25 126 LEU A N 1
ATOM 978 C CA . LEU A 1 126 ? 3.727 14.139 3.397 1.00 95.25 126 LEU A CA 1
ATOM 979 C C . LEU A 1 126 ? 4.154 13.270 4.582 1.00 95.25 126 LEU A C 1
ATOM 981 O O . LEU A 1 126 ? 4.294 13.784 5.688 1.00 95.25 126 LEU A O 1
ATOM 985 N N . THR A 1 127 ? 4.395 11.974 4.381 1.00 93.81 127 THR A N 1
ATOM 986 C CA . THR A 1 127 ? 4.695 11.028 5.471 1.00 93.81 127 THR A CA 1
ATOM 987 C C . THR A 1 127 ? 5.904 11.421 6.305 1.00 93.81 127 THR A C 1
ATOM 989 O O . THR A 1 127 ? 5.893 11.258 7.519 1.00 93.81 127 THR A O 1
ATOM 992 N N . LYS A 1 128 ? 6.926 12.015 5.682 1.00 94.31 128 LYS A N 1
ATOM 993 C CA . LYS A 1 128 ? 8.087 12.550 6.404 1.00 94.31 128 LYS A CA 1
ATOM 994 C C . LYS A 1 128 ? 7.719 13.672 7.388 1.00 94.31 128 LYS A C 1
ATOM 996 O O . LYS A 1 128 ? 8.399 13.836 8.386 1.00 94.31 128 LYS A O 1
ATOM 1001 N N . ARG A 1 129 ? 6.671 14.452 7.104 1.00 93.75 129 ARG A N 1
ATOM 1002 C CA . ARG A 1 129 ? 6.259 15.610 7.919 1.00 93.75 129 ARG A CA 1
ATOM 1003 C C . ARG A 1 129 ? 5.119 15.299 8.887 1.00 93.75 129 ARG A C 1
ATOM 1005 O O . ARG A 1 129 ? 5.061 15.901 9.948 1.00 93.75 129 ARG A O 1
ATOM 1012 N N . LEU A 1 130 ? 4.201 14.420 8.492 1.00 94.94 130 LEU A N 1
ATOM 1013 C CA . LEU A 1 130 ? 2.944 14.156 9.205 1.00 94.94 130 LEU A CA 1
ATOM 1014 C C . LEU A 1 130 ? 2.827 12.713 9.713 1.00 94.94 130 LEU A C 1
ATOM 1016 O O . LEU A 1 130 ? 1.825 12.350 10.320 1.00 94.94 130 LEU A O 1
ATOM 1020 N N . GLY A 1 131 ? 3.834 11.877 9.464 1.00 95.12 131 GLY A N 1
ATOM 1021 C CA . GLY A 1 131 ? 3.780 10.456 9.775 1.00 95.12 131 GLY A CA 1
ATOM 1022 C C . GLY A 1 131 ? 2.920 9.656 8.795 1.00 95.12 131 GLY A C 1
ATOM 1023 O O . GLY A 1 131 ? 2.378 10.164 7.810 1.00 95.12 131 GLY A O 1
ATOM 1024 N N . ASN A 1 132 ? 2.840 8.348 9.038 1.00 96.19 132 ASN A N 1
ATOM 1025 C CA . ASN A 1 132 ? 2.059 7.446 8.204 1.00 96.19 132 ASN A CA 1
ATOM 1026 C C . ASN A 1 132 ? 0.579 7.504 8.607 1.00 96.19 132 ASN A C 1
ATOM 1028 O O . ASN A 1 132 ? 0.239 7.218 9.753 1.00 96.19 132 ASN A O 1
ATOM 1032 N N . LEU A 1 133 ? -0.303 7.808 7.653 1.00 97.00 133 LEU A N 1
ATOM 1033 C CA . LEU A 1 133 ? -1.748 7.887 7.881 1.00 97.00 133 LEU A CA 1
ATOM 1034 C C . LEU A 1 133 ? -2.350 6.588 8.429 1.00 97.00 133 LEU A C 1
ATOM 1036 O O . LEU A 1 133 ? -3.306 6.646 9.195 1.00 97.00 133 LEU A O 1
ATOM 1040 N N . HIS A 1 134 ? -1.779 5.421 8.110 1.00 96.50 134 HIS A N 1
ATOM 1041 C CA . HIS A 1 134 ? -2.233 4.173 8.722 1.00 96.50 134 HIS A CA 1
ATOM 1042 C C . HIS A 1 134 ? -2.040 4.178 10.243 1.00 96.50 134 HIS A C 1
ATOM 1044 O O . HIS A 1 134 ? -2.893 3.652 10.949 1.00 96.50 134 HIS A O 1
ATOM 1050 N N . ILE A 1 135 ? -0.986 4.803 10.770 1.00 97.06 135 ILE A N 1
ATOM 1051 C CA . ILE A 1 135 ? -0.791 4.926 12.221 1.00 97.06 135 ILE A CA 1
ATOM 1052 C C . ILE A 1 135 ? -1.867 5.837 12.820 1.00 97.06 135 ILE A C 1
ATOM 1054 O O . ILE A 1 135 ? -2.456 5.472 13.832 1.00 97.06 135 ILE A O 1
ATOM 1058 N N . LEU A 1 136 ? -2.162 6.968 12.169 1.00 97.44 136 LEU A N 1
ATOM 1059 C CA . LEU A 1 136 ? -3.197 7.912 12.609 1.00 97.44 136 LEU A CA 1
ATOM 1060 C C . LEU A 1 136 ? -4.569 7.236 12.742 1.00 97.44 136 LEU A C 1
ATOM 1062 O O . LEU A 1 136 ? -5.216 7.349 13.775 1.00 97.44 136 LEU A O 1
ATOM 1066 N N . VAL A 1 137 ? -4.995 6.494 11.718 1.00 97.81 137 VAL A N 1
ATOM 1067 C CA . VAL A 1 137 ? -6.318 5.844 11.697 1.00 97.81 137 VAL A CA 1
ATOM 1068 C C . VAL A 1 137 ? -6.339 4.468 12.377 1.00 97.81 137 VAL A C 1
ATOM 1070 O O . VAL A 1 137 ? -7.277 3.693 12.185 1.00 97.81 137 VAL A O 1
ATOM 1073 N N . ARG A 1 138 ? -5.297 4.115 13.143 1.00 98.12 138 ARG A N 1
ATOM 1074 C CA . ARG A 1 138 ? -5.228 2.836 13.866 1.00 98.12 138 ARG A CA 1
ATOM 1075 C C . ARG A 1 138 ? -6.444 2.593 14.770 1.00 98.12 138 ARG A C 1
ATOM 1077 O O . ARG A 1 138 ? -6.958 1.483 14.680 1.00 98.12 138 ARG A O 1
ATOM 1084 N N . PRO A 1 139 ? -6.955 3.565 15.553 1.00 98.50 139 PRO A N 1
ATOM 1085 C CA . PRO A 1 139 ? -8.117 3.322 16.412 1.00 98.50 139 PRO A CA 1
ATOM 1086 C C . PRO A 1 139 ? -9.342 2.809 15.640 1.00 98.50 139 PRO A C 1
ATOM 1088 O O . PRO A 1 139 ? -10.001 1.869 16.069 1.00 98.50 139 PRO A O 1
ATOM 1091 N N . LEU A 1 140 ? -9.591 3.337 14.436 1.00 98.50 140 LEU A N 1
ATOM 1092 C CA . LEU A 1 140 ? -10.674 2.855 13.572 1.00 98.50 140 LEU A CA 1
ATOM 1093 C C . LEU A 1 140 ? -10.422 1.426 13.068 1.00 98.50 140 LEU A C 1
ATOM 1095 O O . LEU A 1 140 ? -11.346 0.620 13.004 1.00 98.50 140 LEU A O 1
ATOM 1099 N N . ARG A 1 141 ? -9.168 1.079 12.737 1.00 97.81 141 ARG A N 1
ATOM 1100 C CA . ARG A 1 141 ? -8.818 -0.312 12.393 1.00 97.81 141 ARG A CA 1
ATOM 1101 C C . ARG A 1 141 ? -8.974 -1.264 13.567 1.00 97.81 141 ARG A C 1
ATOM 1103 O O . ARG A 1 141 ? -9.390 -2.390 13.342 1.00 97.81 141 ARG A O 1
ATOM 1110 N N . GLN A 1 142 ? -8.642 -0.846 14.785 1.00 98.44 142 GLN A N 1
ATOM 1111 C CA . GLN A 1 142 ? -8.819 -1.689 15.967 1.00 98.44 142 GLN A CA 1
ATOM 1112 C C . GLN A 1 142 ? -10.294 -2.036 16.187 1.00 98.44 142 GLN A C 1
ATOM 1114 O O . GLN A 1 142 ? -10.592 -3.196 16.479 1.00 98.44 142 GLN A O 1
ATOM 1119 N N . ALA A 1 143 ? -11.197 -1.084 15.933 1.00 98.44 143 ALA A N 1
ATOM 1120 C CA . ALA A 1 143 ? -12.636 -1.338 15.934 1.00 98.44 143 ALA A CA 1
ATOM 1121 C C . ALA A 1 143 ? -13.025 -2.318 14.826 1.00 98.44 143 ALA A C 1
ATOM 1123 O O . ALA A 1 143 ? -13.710 -3.306 15.078 1.00 98.44 143 ALA A O 1
ATOM 1124 N N . ALA A 1 144 ? -12.496 -2.131 13.613 1.00 98.06 144 ALA A N 1
ATOM 1125 C CA . ALA A 1 144 ? -12.726 -3.073 12.523 1.00 98.06 144 ALA A CA 1
ATOM 1126 C C . ALA A 1 144 ? -12.225 -4.494 12.857 1.00 98.06 144 ALA A C 1
ATOM 1128 O O . ALA A 1 144 ? -12.910 -5.470 12.560 1.00 98.06 144 ALA A O 1
ATOM 1129 N N . TYR A 1 145 ? -11.070 -4.639 13.517 1.00 98.12 145 TYR A N 1
ATOM 1130 C CA . TYR A 1 145 ? -10.580 -5.937 13.990 1.00 98.12 145 TYR A CA 1
ATOM 1131 C C . TYR A 1 145 ? -11.542 -6.570 15.002 1.00 98.12 145 TYR A C 1
ATOM 1133 O O . TYR A 1 145 ? -11.810 -7.769 14.911 1.00 98.12 145 TYR A O 1
ATOM 1141 N N . ALA A 1 146 ? -12.081 -5.780 15.938 1.00 97.94 146 ALA A N 1
ATOM 1142 C CA . ALA A 1 146 ? -13.028 -6.265 16.940 1.00 97.94 146 ALA A CA 1
ATOM 1143 C C . ALA A 1 146 ? -14.319 -6.759 16.277 1.00 97.94 146 ALA A C 1
ATOM 1145 O O . ALA A 1 146 ? -14.724 -7.904 16.486 1.00 97.94 146 ALA A O 1
ATOM 1146 N N . ARG A 1 147 ? -14.889 -5.955 15.373 1.00 97.50 147 ARG A N 1
ATOM 1147 C CA . ARG A 1 147 ? -16.085 -6.300 14.595 1.00 97.50 147 ARG A CA 1
ATOM 1148 C C . ARG A 1 147 ? -15.906 -7.549 13.730 1.00 97.50 147 ARG A C 1
ATOM 1150 O O . ARG A 1 147 ? -16.824 -8.356 13.614 1.00 97.50 147 ARG A O 1
ATOM 1157 N N . LEU A 1 148 ? -14.721 -7.739 13.149 1.00 96.38 148 LEU A N 1
ATOM 1158 C CA . LEU A 1 148 ? -14.381 -8.933 12.365 1.00 96.38 148 LEU A CA 1
ATOM 1159 C C . LEU A 1 148 ? -14.109 -10.181 13.227 1.00 96.38 148 LEU A C 1
ATOM 1161 O O . LEU A 1 148 ? -13.832 -11.247 12.677 1.00 96.38 148 LEU A O 1
ATOM 1165 N N . GLY A 1 149 ? -14.161 -10.077 14.559 1.00 96.38 149 GLY A N 1
ATOM 1166 C CA . GLY A 1 149 ? -13.904 -11.196 15.466 1.00 96.38 149 GLY A CA 1
ATOM 1167 C C . GLY A 1 149 ? -12.438 -11.637 15.481 1.00 96.38 149 GLY A C 1
ATOM 1168 O O . GLY A 1 149 ? -12.135 -12.814 15.683 1.00 96.38 149 GLY A O 1
ATOM 1169 N N . VAL A 1 150 ? -11.502 -10.721 15.226 1.00 96.31 150 VAL A N 1
ATOM 1170 C CA . VAL A 1 150 ? -10.069 -11.024 15.250 1.00 96.31 150 VAL A CA 1
ATOM 1171 C C . VAL A 1 150 ? -9.644 -11.328 16.689 1.00 96.31 150 VAL A C 1
ATOM 1173 O O . VAL A 1 150 ? -9.509 -10.434 17.504 1.00 96.31 150 VAL A O 1
ATOM 1176 N N . GLU A 1 151 ? -9.374 -12.590 17.015 1.00 93.94 151 GLU A N 1
ATOM 1177 C CA . GLU A 1 151 ? -8.811 -12.946 18.329 1.00 93.94 151 GLU A CA 1
ATOM 1178 C C . GLU A 1 151 ? -7.318 -12.575 18.458 1.00 93.94 151 GLU A C 1
ATOM 1180 O O . GLU A 1 151 ? -6.560 -12.711 17.492 1.00 93.94 151 GLU A O 1
ATOM 1185 N N . GLY A 1 152 ? -6.874 -12.183 19.658 1.00 95.19 152 GLY A N 1
ATOM 1186 C CA . GLY A 1 152 ? -5.461 -11.920 19.964 1.00 95.19 152 GLY A CA 1
ATOM 1187 C C . GLY A 1 152 ? -4.970 -10.542 19.516 1.00 95.19 152 GLY A C 1
ATOM 1188 O O . GLY A 1 152 ? -5.724 -9.578 19.532 1.00 95.19 152 GLY A O 1
ATOM 1189 N N . VAL A 1 153 ? -3.688 -10.439 19.160 1.00 97.38 153 VAL A N 1
ATOM 1190 C CA . VAL A 1 153 ? -3.080 -9.202 18.641 1.00 97.38 153 VAL A CA 1
ATOM 1191 C C . VAL A 1 153 ? -2.862 -9.305 17.136 1.00 97.38 153 VAL A C 1
ATOM 1193 O O . VAL A 1 153 ? -2.540 -10.374 16.619 1.00 97.38 153 VAL A O 1
ATOM 1196 N N . VAL A 1 154 ? -3.003 -8.181 16.441 1.00 97.56 154 VAL A N 1
ATOM 1197 C CA . VAL A 1 154 ? -2.575 -8.004 15.053 1.00 97.56 154 VAL A CA 1
ATOM 1198 C C . VAL A 1 154 ? -1.187 -7.383 15.055 1.00 97.56 154 VAL A C 1
ATOM 1200 O O . VAL A 1 154 ? -0.939 -6.380 15.724 1.00 97.56 154 VAL A O 1
ATOM 1203 N N . VAL A 1 155 ? -0.271 -7.959 14.290 1.00 97.62 155 VAL A N 1
ATOM 1204 C CA . VAL A 1 155 ? 1.031 -7.363 14.017 1.00 97.62 155 VAL A CA 1
ATOM 1205 C C . VAL A 1 155 ? 0.859 -6.326 12.914 1.00 97.62 155 VAL A C 1
ATOM 1207 O O . VAL A 1 155 ? 0.632 -6.667 11.754 1.00 97.62 155 VAL A O 1
ATOM 1210 N N . GLU A 1 156 ? 0.983 -5.052 13.267 1.00 97.00 156 GLU A N 1
ATOM 1211 C CA . GLU A 1 156 ? 1.034 -3.962 12.299 1.00 97.00 156 GLU A CA 1
ATOM 1212 C C . GLU A 1 156 ? 2.481 -3.578 11.998 1.00 97.00 156 GLU A C 1
ATOM 1214 O O . GLU A 1 156 ? 3.289 -3.427 12.918 1.00 97.00 156 GLU A O 1
ATOM 1219 N N . GLU A 1 157 ? 2.804 -3.363 10.723 1.00 95.31 157 GLU A N 1
ATOM 1220 C CA . GLU A 1 157 ? 4.123 -2.880 10.310 1.00 95.31 157 GLU A CA 1
ATOM 1221 C C . GLU A 1 157 ? 4.009 -1.789 9.242 1.00 95.31 157 GLU A C 1
ATOM 1223 O O . GLU A 1 157 ? 3.386 -1.978 8.193 1.00 95.31 157 GLU A O 1
ATOM 1228 N N . PHE A 1 158 ? 4.615 -0.629 9.516 1.00 95.19 158 PHE A N 1
ATOM 1229 C CA . PHE A 1 158 ? 4.549 0.539 8.636 1.00 95.19 158 PHE A CA 1
ATOM 1230 C C . PHE A 1 158 ? 5.900 1.248 8.517 1.00 95.19 158 PHE A C 1
ATOM 1232 O O . PHE A 1 158 ? 6.621 1.353 9.514 1.00 95.19 158 PHE A O 1
ATOM 1239 N N . PRO A 1 159 ? 6.219 1.844 7.352 1.00 94.00 159 PRO A N 1
ATOM 1240 C CA . PRO A 1 159 ? 7.358 2.736 7.230 1.00 94.00 159 PRO A CA 1
ATOM 1241 C C . PRO A 1 159 ? 7.074 4.049 7.964 1.00 94.00 159 PRO A C 1
ATOM 1243 O O . PRO A 1 159 ? 6.022 4.678 7.780 1.00 94.00 159 PRO A O 1
ATOM 1246 N N . VAL A 1 160 ? 8.038 4.477 8.771 1.00 95.19 160 VAL A N 1
ATOM 1247 C CA . VAL A 1 160 ? 8.044 5.726 9.530 1.00 95.19 160 VAL A CA 1
ATOM 1248 C C . VAL A 1 160 ? 9.354 6.450 9.257 1.00 95.19 160 VAL A C 1
ATOM 1250 O O . VAL A 1 160 ? 10.413 5.836 9.156 1.00 95.19 160 VAL A O 1
ATOM 1253 N N . TRP A 1 161 ? 9.287 7.769 9.110 1.00 94.75 161 TRP A N 1
ATOM 1254 C CA . TRP A 1 161 ? 10.486 8.585 8.997 1.00 94.75 161 TRP A CA 1
ATOM 1255 C C . TRP A 1 161 ? 11.118 8.786 10.378 1.00 94.75 161 TRP A C 1
ATOM 1257 O O . TRP A 1 161 ? 10.431 9.200 11.311 1.00 94.75 161 TRP A O 1
ATOM 1267 N N . ASN A 1 162 ? 12.411 8.494 10.510 1.00 93.44 162 ASN A N 1
ATOM 1268 C CA . ASN A 1 162 ? 13.186 8.779 11.709 1.00 93.44 162 ASN A CA 1
ATOM 1269 C C . ASN A 1 162 ? 14.034 10.042 11.484 1.00 93.44 162 ASN A C 1
ATOM 1271 O O . ASN A 1 162 ? 14.921 10.075 10.628 1.00 93.44 162 ASN A O 1
ATOM 1275 N N . ASP A 1 163 ? 13.755 11.089 12.264 1.00 92.12 163 ASP A N 1
ATOM 1276 C CA . ASP A 1 163 ? 14.456 12.371 12.172 1.00 92.12 163 ASP A CA 1
ATOM 1277 C C . ASP A 1 163 ? 15.891 12.334 12.708 1.00 92.12 163 ASP A C 1
ATOM 1279 O O . ASP A 1 163 ? 16.727 13.115 12.256 1.00 92.12 163 ASP A O 1
ATOM 1283 N N . GLU A 1 164 ? 16.216 11.418 13.617 1.00 93.56 164 GLU A N 1
ATOM 1284 C CA . GLU A 1 164 ? 17.571 11.265 14.151 1.00 93.56 164 GLU A CA 1
ATOM 1285 C C . GLU A 1 164 ? 18.493 10.607 13.122 1.00 93.56 164 GLU A C 1
ATOM 1287 O O . GLU A 1 164 ? 19.593 11.094 12.858 1.00 93.56 164 GLU A O 1
ATOM 1292 N N . THR A 1 165 ? 18.035 9.517 12.500 1.00 93.19 165 THR A N 1
ATOM 1293 C CA . THR A 1 165 ? 18.821 8.763 11.509 1.00 93.19 165 THR A CA 1
ATOM 1294 C C . THR A 1 165 ? 18.684 9.315 10.091 1.00 93.19 165 THR A C 1
ATOM 1296 O O . THR A 1 165 ? 19.477 8.956 9.219 1.00 93.19 165 THR A O 1
ATOM 1299 N N . GLN A 1 166 ? 17.712 10.206 9.854 1.00 92.75 166 GLN A N 1
ATOM 1300 C CA . GLN A 1 166 ? 17.322 10.708 8.532 1.00 92.75 166 GLN A CA 1
ATOM 1301 C C . GLN A 1 166 ? 17.027 9.568 7.542 1.00 92.75 166 GLN A C 1
ATOM 1303 O O . GLN A 1 166 ? 17.397 9.630 6.365 1.00 92.75 166 GLN A O 1
ATOM 1308 N N . GLN A 1 167 ? 16.383 8.504 8.024 1.00 91.25 167 GLN A N 1
ATOM 1309 C CA . GLN A 1 167 ? 16.068 7.307 7.247 1.00 91.25 167 GLN A CA 1
ATOM 1310 C C . GLN A 1 167 ? 14.637 6.832 7.503 1.00 91.25 167 GLN A C 1
ATOM 1312 O O . GLN A 1 167 ? 13.998 7.193 8.490 1.00 91.25 167 GLN A O 1
ATOM 1317 N N . VAL A 1 168 ? 14.124 6.025 6.573 1.00 90.25 168 VAL A N 1
ATOM 1318 C CA . VAL A 1 168 ? 12.859 5.309 6.757 1.00 90.25 168 VAL A CA 1
ATOM 1319 C C . VAL A 1 168 ? 13.131 4.039 7.554 1.00 90.25 168 VAL A C 1
ATOM 1321 O O . VAL A 1 168 ? 13.984 3.239 7.174 1.00 90.25 168 VAL A O 1
ATOM 1324 N N . GLU A 1 169 ? 12.364 3.844 8.617 1.00 93.31 169 GLU A N 1
ATOM 1325 C CA . GLU A 1 169 ? 12.388 2.663 9.471 1.00 93.31 169 GLU A CA 1
ATOM 1326 C C . GLU A 1 169 ? 11.019 1.991 9.443 1.00 93.31 169 GLU A C 1
ATOM 1328 O O . GLU A 1 169 ? 9.988 2.651 9.577 1.00 93.31 169 GLU A O 1
ATOM 1333 N N . TRP A 1 170 ? 10.999 0.671 9.282 1.00 93.31 170 TRP A N 1
ATOM 1334 C CA . TRP A 1 170 ? 9.770 -0.102 9.413 1.00 93.31 170 TRP A CA 1
ATOM 1335 C C . TRP A 1 170 ? 9.518 -0.373 10.893 1.00 93.31 170 TRP A C 1
ATOM 1337 O O . TRP A 1 170 ? 10.333 -0.994 11.577 1.00 93.31 170 TRP A O 1
ATOM 1347 N N . ARG A 1 171 ? 8.416 0.168 11.416 1.00 95.44 171 ARG A N 1
ATOM 1348 C CA . ARG A 1 171 ? 8.028 0.009 12.817 1.00 95.44 171 ARG A CA 1
ATOM 1349 C C . ARG A 1 171 ? 6.960 -1.058 12.933 1.00 95.44 171 ARG A C 1
ATOM 1351 O O . ARG A 1 171 ? 5.862 -0.888 12.408 1.00 95.44 171 ARG A O 1
ATOM 1358 N N . ARG A 1 172 ? 7.293 -2.107 13.681 1.00 97.19 172 ARG A N 1
ATOM 1359 C CA . ARG A 1 172 ? 6.401 -3.206 14.042 1.00 97.19 172 ARG A CA 1
ATOM 1360 C C . ARG A 1 172 ? 5.711 -2.916 15.376 1.00 97.19 172 ARG A C 1
ATOM 1362 O O . ARG A 1 172 ? 6.339 -2.411 16.306 1.00 97.19 172 ARG A O 1
ATOM 1369 N N . SER A 1 173 ? 4.422 -3.209 15.488 1.00 97.88 173 SER A N 1
ATOM 1370 C CA . SER A 1 173 ? 3.634 -3.045 16.714 1.00 97.88 173 SER A CA 1
ATOM 1371 C C . SER A 1 173 ? 2.625 -4.180 16.856 1.00 97.88 173 SER A C 1
ATOM 1373 O O . SER A 1 173 ? 2.026 -4.591 15.869 1.00 97.88 173 SER A O 1
ATOM 1375 N N . GLU A 1 174 ? 2.420 -4.663 18.078 1.00 98.19 174 GLU A N 1
ATOM 1376 C CA . GLU A 1 174 ? 1.328 -5.583 18.404 1.00 98.19 174 GLU A CA 1
ATOM 1377 C C . GLU A 1 174 ? 0.116 -4.763 18.841 1.00 98.19 174 GLU A C 1
ATOM 1379 O O . GLU A 1 174 ? 0.200 -3.959 19.770 1.00 98.19 174 GLU A O 1
ATOM 1384 N N . VAL A 1 175 ? -0.994 -4.922 18.128 1.00 98.12 175 VAL A N 1
ATOM 1385 C CA . VAL A 1 175 ? -2.180 -4.079 18.257 1.00 98.12 175 VAL A CA 1
ATOM 1386 C C . VAL A 1 175 ? -3.391 -4.980 18.515 1.00 98.12 175 VAL A C 1
ATOM 1388 O O . VAL A 1 175 ? -3.773 -5.739 17.623 1.00 98.12 175 VAL A O 1
ATOM 1391 N N . PRO A 1 176 ? -3.994 -4.954 19.715 1.00 98.12 176 PRO A N 1
ATOM 1392 C CA . PRO A 1 176 ? -5.210 -5.713 19.977 1.00 98.12 176 PRO A CA 1
ATOM 1393 C C . PRO A 1 176 ? -6.432 -5.049 19.313 1.00 98.12 176 PRO A C 1
ATOM 1395 O O . PRO A 1 176 ? -6.420 -3.833 19.083 1.00 98.12 176 PRO A O 1
ATOM 1398 N N . PRO A 1 177 ? -7.498 -5.816 19.034 1.00 98.12 177 PRO A N 1
ATOM 1399 C CA . PRO A 1 177 ? -8.821 -5.269 18.763 1.00 98.12 177 PRO A CA 1
ATOM 1400 C C . PRO A 1 177 ? -9.284 -4.331 19.882 1.00 98.12 177 PRO A C 1
ATOM 1402 O O . PRO A 1 177 ? -8.993 -4.575 21.054 1.00 98.12 177 PRO A O 1
ATOM 1405 N N . ASP A 1 178 ? -10.012 -3.280 19.514 1.00 98.31 178 ASP A N 1
ATOM 1406 C CA . ASP A 1 178 ? -10.542 -2.279 20.444 1.00 98.31 178 ASP A CA 1
ATOM 1407 C C . ASP A 1 178 ? -11.836 -1.680 19.886 1.00 98.31 178 ASP A C 1
ATOM 1409 O O . ASP A 1 178 ? -11.837 -1.142 18.786 1.00 98.31 178 ASP A O 1
ATOM 1413 N N . GLU A 1 179 ? -12.930 -1.765 20.637 1.00 98.06 179 GLU A N 1
ATOM 1414 C CA . GLU A 1 179 ? -14.265 -1.324 20.217 1.00 98.06 179 GLU A CA 1
ATOM 1415 C C . GLU A 1 179 ? -14.501 0.189 20.401 1.00 98.06 179 GLU A C 1
ATOM 1417 O O . GLU A 1 179 ? -15.579 0.677 20.064 1.00 98.06 179 GLU A O 1
ATOM 1422 N N . GLU A 1 180 ? -13.532 0.965 20.908 1.00 97.94 180 GLU A N 1
ATOM 1423 C CA . GLU A 1 180 ? -13.711 2.399 21.215 1.00 97.94 180 GLU A CA 1
ATOM 1424 C C . GLU A 1 180 ? -14.286 3.209 20.034 1.00 97.94 180 GLU A C 1
ATOM 1426 O O . GLU A 1 180 ? -15.123 4.092 20.227 1.00 97.94 180 GLU A O 1
ATOM 1431 N N . MET A 1 181 ? -13.880 2.879 18.803 1.00 97.81 181 MET A N 1
ATOM 1432 C CA . MET A 1 181 ? -14.297 3.572 17.574 1.00 97.81 181 MET A CA 1
ATOM 1433 C C . MET A 1 181 ? -15.397 2.842 16.787 1.00 97.81 181 MET A C 1
ATOM 1435 O O . MET A 1 181 ? -15.666 3.206 15.643 1.00 97.81 181 MET A O 1
ATOM 1439 N N . GLU A 1 182 ? -16.058 1.841 17.373 1.00 97.25 182 GLU A N 1
ATOM 1440 C CA . GLU A 1 182 ? -17.089 1.017 16.716 1.00 97.25 182 GLU A CA 1
ATOM 1441 C C . GLU A 1 182 ? -18.195 1.863 16.065 1.00 97.25 182 GLU A C 1
ATOM 1443 O O . GLU A 1 182 ? -18.616 1.602 14.940 1.00 97.25 182 GLU A O 1
ATOM 1448 N N . GLY A 1 183 ? -18.624 2.937 16.737 1.00 96.69 183 GLY A N 1
ATOM 1449 C CA . GLY A 1 183 ? -19.666 3.829 16.223 1.00 96.69 183 GLY A CA 1
ATOM 1450 C C . GLY A 1 183 ? -19.293 4.554 14.923 1.00 96.69 183 GLY A C 1
ATOM 1451 O O . GLY A 1 183 ? -20.183 4.917 14.161 1.00 96.69 183 GLY A O 1
ATOM 1452 N N . LEU A 1 184 ? -17.998 4.740 14.643 1.00 97.50 184 LEU A N 1
ATOM 1453 C CA . LEU A 1 184 ? -17.518 5.386 13.416 1.00 97.50 184 LEU A CA 1
ATOM 1454 C C . LEU A 1 184 ? -17.445 4.427 12.221 1.00 97.50 184 LEU A C 1
ATOM 1456 O O . LEU A 1 184 ? -17.297 4.882 11.089 1.00 97.50 184 LEU A O 1
ATOM 1460 N N . LEU A 1 185 ? -17.569 3.115 12.439 1.00 97.75 185 LEU A N 1
ATOM 1461 C CA . LEU A 1 185 ? -17.569 2.137 11.348 1.00 97.75 185 LEU A CA 1
ATOM 1462 C C . LEU A 1 185 ? -18.865 2.155 10.525 1.00 97.75 185 LEU A C 1
ATOM 1464 O O . LEU A 1 185 ? -18.883 1.613 9.431 1.00 97.75 185 LEU A O 1
ATOM 1468 N N . GLU A 1 186 ? -19.927 2.795 11.015 1.00 96.69 186 GLU A N 1
ATOM 1469 C CA . GLU A 1 186 ? -21.190 2.986 10.280 1.00 96.69 186 GLU A CA 1
ATOM 1470 C C . GLU A 1 186 ? -21.277 4.356 9.581 1.00 96.69 186 GLU A C 1
ATOM 1472 O O . GLU A 1 186 ? -22.212 4.618 8.824 1.00 96.69 186 GLU A O 1
ATOM 1477 N N . ASP A 1 187 ? -20.319 5.251 9.841 1.00 96.69 187 ASP A N 1
ATOM 1478 C CA . ASP A 1 187 ? -20.314 6.627 9.341 1.00 96.69 187 ASP A CA 1
ATOM 1479 C C . ASP A 1 187 ? -18.928 6.992 8.781 1.00 96.69 187 ASP A C 1
ATOM 1481 O O . ASP A 1 187 ? -18.128 7.653 9.452 1.00 96.69 187 ASP A O 1
ATOM 1485 N N . PRO A 1 188 ? -18.605 6.566 7.543 1.00 96.19 188 PRO A N 1
ATOM 1486 C CA . PRO A 1 188 ? -17.291 6.815 6.958 1.00 96.19 188 PRO A CA 1
ATOM 1487 C C . PRO A 1 188 ? -16.984 8.309 6.789 1.00 96.19 188 PRO A C 1
ATOM 1489 O O . PRO A 1 188 ? -15.829 8.709 6.922 1.00 96.19 188 PRO A O 1
ATOM 1492 N N . GLU A 1 189 ? -17.989 9.148 6.526 1.00 97.69 189 GLU A N 1
ATOM 1493 C CA . GLU A 1 189 ? -17.798 10.600 6.414 1.00 97.69 189 GLU A CA 1
ATOM 1494 C C . GLU A 1 189 ? -17.514 11.223 7.786 1.00 97.69 189 GLU A C 1
ATOM 1496 O O . GLU A 1 189 ? -16.574 12.011 7.919 1.00 97.69 189 GLU A O 1
ATOM 1501 N N . GLY A 1 190 ? -18.246 10.815 8.827 1.00 97.88 190 GLY A N 1
ATOM 1502 C CA . GLY A 1 190 ? -17.967 11.209 10.209 1.00 97.88 190 GLY A CA 1
ATOM 1503 C C . GLY A 1 190 ? -16.586 10.754 10.682 1.00 97.88 190 GLY A C 1
ATOM 1504 O O . GLY A 1 190 ? -15.862 11.525 11.315 1.00 97.88 190 GLY A O 1
ATOM 1505 N N . ALA A 1 191 ? -16.162 9.545 10.306 1.00 98.06 191 ALA A N 1
ATOM 1506 C CA . ALA A 1 191 ? -14.819 9.042 10.579 1.00 98.06 191 ALA A CA 1
ATOM 1507 C C . ALA A 1 191 ? -13.738 9.888 9.883 1.00 98.06 191 ALA A C 1
ATOM 1509 O O . ALA A 1 191 ? -12.737 10.255 10.503 1.00 98.06 191 ALA A O 1
ATOM 1510 N N . VAL A 1 192 ? -13.940 10.258 8.613 1.00 98.19 192 VAL A N 1
ATOM 1511 C CA . VAL A 1 192 ? -13.044 11.182 7.899 1.00 98.19 192 VAL A CA 1
ATOM 1512 C C . VAL A 1 192 ? -12.982 12.528 8.610 1.00 98.19 192 VAL A C 1
ATOM 1514 O O . VAL A 1 192 ? -11.885 13.048 8.818 1.00 98.19 192 VAL A O 1
ATOM 1517 N N . GLU A 1 193 ? -14.126 13.099 8.989 1.00 97.88 193 GLU A N 1
ATOM 1518 C CA . GLU A 1 193 ? -14.173 14.380 9.689 1.00 97.88 193 GLU A CA 1
ATOM 1519 C C . GLU A 1 193 ? -13.409 14.305 11.017 1.00 97.88 193 GLU A C 1
ATOM 1521 O O . GLU A 1 193 ? -12.609 15.196 11.313 1.00 97.88 193 GLU A O 1
ATOM 1526 N N . PHE A 1 194 ? -13.595 13.223 11.778 1.00 98.12 194 PHE A N 1
ATOM 1527 C CA . PHE A 1 194 ? -12.897 12.968 13.034 1.00 98.12 194 PHE A CA 1
ATOM 1528 C C . PHE A 1 194 ? -11.375 13.009 12.851 1.00 98.12 194 PHE A C 1
ATOM 1530 O O . PHE A 1 194 ? -10.713 13.852 13.454 1.00 98.12 194 PHE A O 1
ATOM 1537 N N . PHE A 1 195 ? -10.816 12.186 11.956 1.00 97.75 195 PHE A N 1
ATOM 1538 C CA . PHE A 1 195 ? -9.363 12.145 11.744 1.00 97.75 195 PHE A CA 1
ATOM 1539 C C . PHE A 1 195 ? -8.814 13.380 11.022 1.00 97.75 195 PHE A C 1
ATOM 1541 O O . PHE A 1 195 ? -7.639 13.709 11.177 1.00 97.75 195 PHE A O 1
ATOM 1548 N N . SER A 1 196 ? -9.636 14.096 10.250 1.00 96.44 196 SER A N 1
ATOM 1549 C CA . SER A 1 196 ? -9.202 15.323 9.572 1.00 96.44 196 SER A CA 1
ATOM 1550 C C . SER A 1 196 ? -8.847 16.453 10.543 1.00 96.44 196 SER A C 1
ATOM 1552 O O . SER A 1 196 ? -8.024 17.302 10.209 1.00 96.44 196 SER A O 1
ATOM 1554 N N . LYS A 1 197 ? -9.417 16.445 11.756 1.00 95.38 197 LYS A N 1
ATOM 1555 C CA . LYS A 1 197 ? -9.128 17.432 12.811 1.00 95.38 197 LYS A CA 1
ATOM 1556 C C . LYS A 1 197 ? -7.719 17.275 13.390 1.00 95.38 197 LYS A C 1
ATOM 1558 O O . LYS A 1 197 ? -7.153 18.253 13.867 1.00 95.38 197 LYS A O 1
ATOM 1563 N N . GLU A 1 198 ? -7.146 16.077 13.287 1.00 93.19 198 GLU A N 1
ATOM 1564 C CA . GLU A 1 198 ? -5.801 15.746 13.775 1.00 93.19 198 GLU A CA 1
ATOM 1565 C C . GLU A 1 198 ? -4.690 16.121 12.780 1.00 93.19 198 GLU A C 1
ATOM 1567 O O . GLU A 1 198 ? -3.505 16.088 13.116 1.00 93.19 198 GLU A O 1
ATOM 1572 N N . VAL A 1 199 ? -5.041 16.485 11.541 1.00 93.88 199 VAL A N 1
ATOM 1573 C CA . VAL A 1 199 ? -4.071 16.838 10.498 1.00 93.88 199 VAL A CA 1
ATOM 1574 C C . VAL A 1 199 ? -4.179 18.310 10.122 1.00 93.88 199 VAL A C 1
ATOM 1576 O O . VAL A 1 199 ? -5.178 18.788 9.593 1.00 93.88 199 VAL A O 1
ATOM 1579 N N . VAL A 1 200 ? -3.091 19.044 10.341 1.00 95.19 200 VAL A N 1
ATOM 1580 C CA . VAL A 1 200 ? -2.973 20.451 9.947 1.00 95.19 200 VAL A CA 1
ATOM 1581 C C . VAL A 1 200 ? -1.971 20.559 8.811 1.00 95.19 200 VAL A C 1
ATOM 1583 O O . VAL A 1 200 ? -0.874 20.004 8.892 1.00 95.19 200 VAL A O 1
ATOM 1586 N N . ARG A 1 201 ? -2.330 21.291 7.750 1.00 96.81 201 ARG A N 1
ATOM 1587 C CA . ARG A 1 201 ? -1.435 21.503 6.609 1.00 96.81 201 ARG A CA 1
ATOM 1588 C C . ARG A 1 201 ? -0.146 22.200 7.067 1.00 96.81 201 ARG A C 1
ATOM 1590 O O . ARG A 1 201 ? -0.225 23.343 7.519 1.00 96.81 201 ARG A O 1
ATOM 1597 N N . PRO A 1 202 ? 1.036 21.580 6.896 1.00 96.12 202 PRO A N 1
ATOM 1598 C CA . PRO A 1 202 ? 2.295 22.226 7.242 1.00 96.12 202 PRO A CA 1
ATOM 1599 C C . PRO A 1 202 ? 2.590 23.430 6.345 1.00 96.12 202 PRO A C 1
ATOM 1601 O O . PRO A 1 202 ? 2.198 23.472 5.175 1.00 96.12 202 PRO A O 1
ATOM 1604 N N . GLU A 1 203 ? 3.361 24.380 6.868 1.00 96.38 203 GLU A N 1
ATOM 1605 C CA . GLU A 1 203 ? 3.839 25.516 6.083 1.00 96.38 203 GLU A CA 1
ATOM 1606 C C . GLU A 1 203 ? 4.707 25.054 4.893 1.00 96.38 203 GLU A C 1
ATOM 1608 O O . GLU A 1 203 ? 5.465 24.075 4.964 1.00 96.38 203 GLU A O 1
ATOM 1613 N N . GLY A 1 204 ? 4.566 25.746 3.759 1.00 95.50 204 GLY A N 1
ATOM 1614 C CA . GLY A 1 204 ? 5.324 25.468 2.536 1.00 95.50 204 GLY A CA 1
ATOM 1615 C C . GLY A 1 204 ? 4.915 24.199 1.777 1.00 95.50 204 GLY A C 1
ATOM 1616 O O . GLY A 1 204 ? 5.619 23.808 0.851 1.00 95.50 204 GLY A O 1
ATOM 1617 N N . VAL A 1 205 ? 3.813 23.541 2.151 1.00 96.38 205 VAL A N 1
ATOM 1618 C CA . VAL A 1 205 ? 3.221 22.429 1.386 1.00 96.38 205 VAL A CA 1
ATOM 1619 C C . VAL A 1 205 ? 2.285 22.982 0.309 1.00 96.38 205 VAL A C 1
ATOM 1621 O O . VAL A 1 205 ? 1.463 23.853 0.598 1.00 96.38 205 VAL A O 1
ATOM 1624 N N . SER A 1 206 ? 2.397 22.481 -0.926 1.00 97.19 206 SER A N 1
ATOM 1625 C CA . SER A 1 206 ? 1.519 22.902 -2.026 1.00 97.19 206 SER A CA 1
ATOM 1626 C C . SER A 1 206 ? 0.085 22.386 -1.853 1.00 97.19 206 SER A C 1
ATOM 1628 O O . SER A 1 206 ? -0.150 21.376 -1.186 1.00 97.19 206 SER A O 1
ATOM 1630 N N . GLU A 1 207 ? -0.884 23.045 -2.497 1.00 96.88 207 GLU A N 1
ATOM 1631 C CA . GLU A 1 207 ? -2.283 22.584 -2.508 1.00 96.88 207 GLU A CA 1
ATOM 1632 C C . GLU A 1 207 ? -2.421 21.165 -3.068 1.00 96.88 207 GLU A C 1
ATOM 1634 O O . GLU A 1 207 ? -3.199 20.371 -2.553 1.00 96.88 207 GLU A O 1
ATOM 1639 N N . GLU A 1 208 ? -1.629 20.817 -4.082 1.00 96.81 208 GLU A N 1
ATOM 1640 C CA . GLU A 1 208 ? -1.633 19.483 -4.685 1.00 96.81 208 GLU A CA 1
ATOM 1641 C C . GLU A 1 208 ? -1.140 18.411 -3.703 1.00 96.81 208 GLU A C 1
ATOM 1643 O O . GLU A 1 208 ? -1.805 17.398 -3.492 1.00 96.81 208 GLU A O 1
ATOM 1648 N N . GLN A 1 209 ? 0.001 18.645 -3.046 1.00 96.06 209 GLN A N 1
ATOM 1649 C CA . GLN A 1 209 ? 0.540 17.712 -2.054 1.00 96.06 209 GLN A CA 1
ATOM 1650 C C . GLN A 1 209 ? -0.418 17.532 -0.876 1.00 96.06 209 GLN A C 1
ATOM 1652 O O . GLN A 1 209 ? -0.600 16.414 -0.387 1.00 96.06 209 GLN A O 1
ATOM 1657 N N . TRP A 1 210 ? -1.037 18.627 -0.432 1.00 97.44 210 TRP A N 1
ATOM 1658 C CA . TRP A 1 210 ? -2.043 18.591 0.619 1.00 97.44 210 TRP A CA 1
ATOM 1659 C C . TRP A 1 210 ? -3.309 17.855 0.178 1.00 97.44 210 TRP A C 1
ATOM 1661 O O . TRP A 1 210 ? -3.787 16.982 0.898 1.00 97.44 210 TRP A O 1
ATOM 1671 N N . GLY A 1 211 ? -3.808 18.132 -1.026 1.00 96.75 211 GLY A N 1
ATOM 1672 C CA . GLY A 1 211 ? -4.951 17.442 -1.619 1.00 96.75 211 GLY A CA 1
ATOM 1673 C C . GLY A 1 211 ? -4.729 15.933 -1.705 1.00 96.75 211 GLY A C 1
ATOM 1674 O O .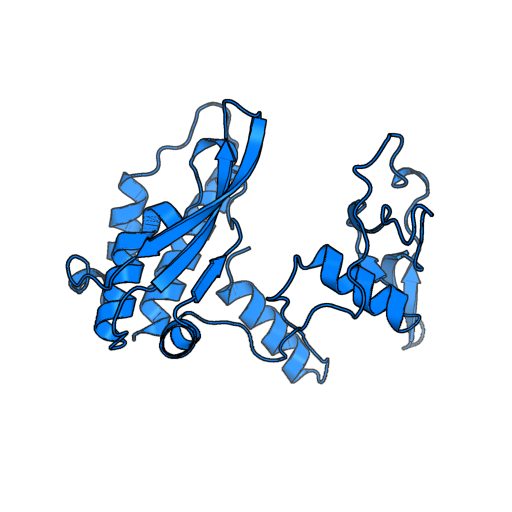 GLY A 1 211 ? -5.593 15.166 -1.286 1.00 96.75 211 GLY A O 1
ATOM 1675 N N . ASN A 1 212 ? -3.540 15.502 -2.135 1.00 95.62 212 ASN A N 1
ATOM 1676 C CA . ASN A 1 212 ? -3.158 14.088 -2.177 1.00 95.62 212 ASN A CA 1
ATOM 1677 C C . ASN A 1 212 ? -3.120 13.451 -0.779 1.00 95.62 212 ASN A C 1
ATOM 1679 O O . ASN A 1 212 ? -3.548 12.311 -0.612 1.00 95.62 212 ASN A O 1
ATOM 1683 N N . HIS A 1 213 ? -2.644 14.178 0.237 1.00 96.31 213 HIS A N 1
ATOM 1684 C CA . HIS A 1 213 ? -2.649 13.708 1.625 1.00 96.31 213 HIS A CA 1
ATOM 1685 C C . HIS A 1 213 ? -4.074 13.543 2.175 1.00 96.31 213 HIS A C 1
ATOM 1687 O O . HIS A 1 213 ? -4.404 12.489 2.719 1.00 96.31 213 HIS A O 1
ATOM 1693 N N . VAL A 1 214 ? -4.936 14.546 1.983 1.00 96.38 214 VAL A N 1
ATOM 1694 C CA . VAL A 1 214 ? -6.345 14.498 2.409 1.00 96.38 214 VAL A CA 1
ATOM 1695 C C . VAL A 1 214 ? -7.097 13.387 1.679 1.00 96.38 214 VAL A C 1
ATOM 1697 O O . VAL A 1 214 ? -7.853 12.642 2.300 1.00 96.38 214 VAL A O 1
ATOM 1700 N N . TRP A 1 215 ? -6.876 13.231 0.373 1.00 95.75 215 TRP A N 1
ATOM 1701 C CA . TRP A 1 215 ? -7.465 12.138 -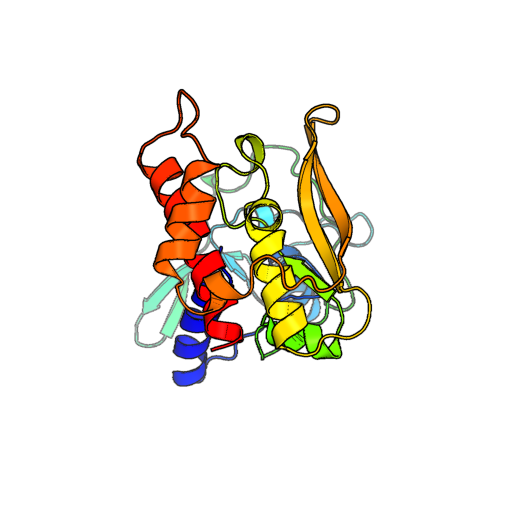0.394 1.00 95.75 215 TRP A CA 1
ATOM 1702 C C . TRP A 1 215 ? -7.001 10.769 0.117 1.00 95.75 215 TRP A C 1
ATOM 1704 O O . TRP A 1 215 ? -7.827 9.876 0.288 1.00 95.75 215 TRP A O 1
ATOM 1714 N N . ALA A 1 216 ? -5.711 10.610 0.430 1.00 95.88 216 ALA A N 1
ATOM 1715 C CA . ALA A 1 216 ? -5.186 9.368 0.988 1.00 95.88 216 ALA A CA 1
ATOM 1716 C C . ALA A 1 216 ? -5.828 9.023 2.341 1.00 95.88 216 ALA A C 1
ATOM 1718 O O . ALA A 1 216 ? -6.175 7.865 2.559 1.00 95.88 216 ALA A O 1
ATOM 1719 N N . LEU A 1 217 ? -6.037 10.009 3.223 1.00 96.81 217 LEU A N 1
ATOM 1720 C CA . LEU A 1 217 ? -6.747 9.811 4.492 1.00 96.81 217 LEU A CA 1
ATOM 1721 C C . LEU A 1 217 ? -8.168 9.294 4.249 1.00 96.81 217 LEU A C 1
ATOM 1723 O O . LEU A 1 217 ? -8.549 8.269 4.812 1.00 96.81 217 LEU A O 1
ATOM 1727 N N . LYS A 1 218 ? -8.916 9.959 3.360 1.00 96.75 218 LYS A N 1
ATOM 1728 C CA . LYS A 1 218 ? -10.269 9.538 2.973 1.00 96.75 218 LYS A CA 1
ATOM 1729 C C . LYS A 1 218 ? -10.283 8.108 2.454 1.00 96.75 218 LYS A C 1
ATOM 1731 O O . LYS A 1 218 ? -11.060 7.294 2.934 1.00 96.75 218 LYS A O 1
ATOM 1736 N N . ALA A 1 219 ? -9.395 7.789 1.517 1.00 95.12 219 ALA A N 1
ATOM 1737 C CA . ALA A 1 219 ? -9.326 6.463 0.922 1.00 95.12 219 ALA A CA 1
ATOM 1738 C C . ALA A 1 219 ? -9.075 5.369 1.971 1.00 95.12 219 ALA A C 1
ATOM 1740 O O . ALA A 1 219 ? -9.753 4.349 1.941 1.00 95.12 219 ALA A O 1
ATOM 1741 N N . ILE A 1 220 ? -8.157 5.591 2.920 1.00 95.62 220 ILE A N 1
ATOM 1742 C CA . ILE A 1 220 ? -7.882 4.618 3.987 1.00 95.62 220 ILE A CA 1
ATOM 1743 C C . ILE A 1 220 ? -9.098 4.444 4.903 1.00 95.62 220 ILE A C 1
ATOM 1745 O O . ILE A 1 220 ? -9.446 3.315 5.229 1.00 95.62 220 ILE A O 1
ATOM 1749 N N . VAL A 1 221 ? -9.744 5.535 5.326 1.00 96.88 221 VAL A N 1
ATOM 1750 C CA . VAL A 1 221 ? -10.929 5.459 6.198 1.00 96.88 221 VAL A CA 1
ATOM 1751 C C . VAL A 1 221 ? -12.047 4.674 5.518 1.00 96.88 221 VAL A C 1
ATOM 1753 O O . VAL A 1 221 ? -12.566 3.722 6.095 1.00 96.88 221 VAL A O 1
ATOM 1756 N N . PHE A 1 222 ? -12.363 5.014 4.268 1.00 95.75 222 PHE A N 1
ATOM 1757 C CA . PHE A 1 222 ? -13.380 4.306 3.496 1.00 95.75 222 PHE A CA 1
ATOM 1758 C C . PHE A 1 222 ? -13.018 2.836 3.266 1.00 95.75 222 PHE A C 1
ATOM 1760 O O . PHE A 1 222 ? -13.905 1.990 3.305 1.00 95.75 222 PHE A O 1
ATOM 1767 N N . GLU A 1 223 ? -11.740 2.513 3.057 1.00 93.25 223 GLU A N 1
ATOM 1768 C CA . GLU A 1 223 ? -11.271 1.129 2.924 1.00 93.25 223 GLU A CA 1
ATOM 1769 C C . GLU A 1 223 ? -11.528 0.317 4.201 1.00 93.25 223 GLU A C 1
ATOM 1771 O O . GLU A 1 223 ? -12.013 -0.809 4.115 1.00 93.25 223 GLU A O 1
ATOM 1776 N N . ILE A 1 224 ? -11.261 0.895 5.377 1.00 95.88 224 ILE A N 1
ATOM 1777 C CA . ILE A 1 224 ? -11.490 0.237 6.671 1.00 95.88 224 ILE A CA 1
ATOM 1778 C C . ILE A 1 224 ? -12.980 -0.001 6.900 1.00 95.88 224 ILE A C 1
ATOM 1780 O O . ILE A 1 224 ? -13.382 -1.121 7.201 1.00 95.88 224 ILE A O 1
ATOM 1784 N N . VAL A 1 225 ? -13.792 1.042 6.725 1.00 95.94 225 VAL A N 1
ATOM 1785 C CA . VAL A 1 225 ? -15.243 0.982 6.932 1.00 95.94 225 VAL A CA 1
ATOM 1786 C C . VAL A 1 225 ? -15.889 -0.021 5.976 1.00 95.94 225 VAL A C 1
ATOM 1788 O O . VAL A 1 225 ? -16.638 -0.896 6.403 1.00 95.94 225 VAL A O 1
ATOM 1791 N N . SER A 1 226 ? -15.528 0.029 4.691 1.00 92.38 226 SER A N 1
ATOM 1792 C CA . SER A 1 226 ? -16.094 -0.869 3.674 1.00 92.38 226 SER A CA 1
ATOM 1793 C C . SER A 1 226 ? -15.728 -2.335 3.898 1.00 92.38 226 SER A C 1
ATOM 1795 O O . SER A 1 226 ? -16.441 -3.215 3.431 1.00 92.38 226 SER A O 1
ATOM 1797 N N . ALA A 1 227 ? -14.615 -2.620 4.578 1.00 90.81 227 ALA A N 1
ATOM 1798 C CA . ALA A 1 227 ? -14.203 -3.990 4.864 1.00 90.81 227 ALA A CA 1
ATOM 1799 C C . ALA A 1 227 ? -15.057 -4.669 5.947 1.00 90.81 227 ALA A C 1
ATOM 1801 O O . ALA A 1 227 ? -14.969 -5.885 6.104 1.00 90.81 227 ALA A O 1
ATOM 1802 N N . VAL A 1 228 ? -15.852 -3.899 6.693 1.00 92.06 228 VAL A N 1
ATOM 1803 C CA . VAL A 1 228 ? -16.674 -4.388 7.810 1.00 92.06 228 VAL A CA 1
ATOM 1804 C C . VAL A 1 228 ? -18.152 -4.001 7.698 1.00 92.06 228 VAL A C 1
ATOM 1806 O O . VAL A 1 228 ? -18.894 -4.169 8.667 1.00 92.06 228 VAL A O 1
ATOM 1809 N N . SER A 1 229 ? -18.544 -3.455 6.542 1.00 84.94 229 SER A N 1
ATOM 1810 C CA . SER A 1 229 ? -19.930 -3.122 6.177 1.00 84.94 229 SER A CA 1
ATOM 1811 C C . SER A 1 229 ? -20.667 -4.309 5.556 1.00 84.94 229 SER A C 1
ATOM 1813 O O . SER A 1 229 ? -19.997 -5.187 4.965 1.00 84.94 229 SER A O 1
#

Organism: NCBI:txid1963864

Foldseek 3Di:
DQQVVVVVVLVVCVVVVHQDWADDQDDPLLLVLLCCVVPVHEEADLDLLNQAEDEPNHTDHHHYAPDWDQDPNDIDTHHDDPVSNDPDDDDYHYRDPPRHDIDSDGCALLVCLPPLEAEDEAQAPCCQPQNGLCVLCVLLLLLLCVLSVRPFWRWYWYWHQDPVVRDTDIDIDTHHRDNPCNVCLVPLPVSLVVSVVVDDDDPPDDPVSVVSRSVSNSSNSCSSSVVND